Protein AF-A0AAX2M2V4-F1 (afdb_monomer_lite)

Secondary structure (DSSP, 8-state):
-----S-BS--EEEEEEEEEES-EEEEEEEEE-PPTT-TT-EEEEEEEEEEEEES-EEEEEEEEE--SEEEEEEEESSEEES-EEEEEEEEE---STT---EEEEEEEESSEEES-EEEEEEEEE----SSS-EEEES-EES-SSS-EEES-EEEEEEEEEE-TT--EEEEESSEEEEE-SS-EEEEEPP--HHHHTT-EEEESS-EEEEEEES-SEEEE---TT---S-SEEESSS-B----

pLDDT: mean 86.68, std 14.22, range [33.41, 98.88]

Structure (mmCIF, N/CA/C/O backbone):
data_AF-A0AAX2M2V4-F1
#
_entry.id   AF-A0AAX2M2V4-F1
#
loop_
_atom_site.group_PDB
_atom_site.id
_atom_site.type_symbol
_atom_site.label_atom_id
_atom_site.label_alt_id
_atom_site.label_comp_id
_atom_site.label_asym_id
_atom_site.label_entity_id
_atom_site.label_seq_id
_atom_site.pdbx_PDB_ins_code
_atom_site.Cartn_x
_atom_site.Cartn_y
_atom_site.Cartn_z
_atom_site.occupancy
_atom_site.B_iso_or_equiv
_atom_site.auth_seq_id
_atom_site.auth_comp_id
_atom_site.auth_asym_id
_atom_site.auth_atom_id
_atom_site.pdbx_PDB_model_num
ATOM 1 N N . MET A 1 1 ? -13.111 -16.842 14.388 1.00 33.41 1 MET A N 1
ATOM 2 C CA . MET A 1 1 ? -12.359 -17.963 14.991 1.00 33.41 1 MET A CA 1
ATOM 3 C C . MET A 1 1 ? -11.327 -18.381 13.955 1.00 33.41 1 MET A C 1
ATOM 5 O O . MET A 1 1 ? -11.716 -18.929 12.932 1.00 33.41 1 MET A O 1
ATOM 9 N N . ILE A 1 2 ? -10.072 -17.959 14.126 1.00 44.28 2 ILE A N 1
ATOM 10 C CA . ILE A 1 2 ? -8.991 -18.213 13.162 1.00 44.28 2 ILE A CA 1
ATOM 11 C C . ILE A 1 2 ? -8.491 -19.642 13.405 1.00 44.28 2 ILE A C 1
ATOM 13 O O . ILE A 1 2 ? -8.237 -19.999 14.553 1.00 44.28 2 ILE A O 1
ATOM 17 N N . LYS A 1 3 ? -8.455 -20.473 12.357 1.00 45.59 3 LYS A N 1
ATOM 18 C CA . LYS A 1 3 ? -8.007 -21.872 12.429 1.00 45.59 3 LYS A CA 1
ATOM 19 C C . LYS A 1 3 ? -6.476 -21.926 12.416 1.00 45.59 3 LYS A C 1
ATOM 21 O O . LYS A 1 3 ? -5.871 -21.315 11.545 1.00 45.59 3 LYS A O 1
ATOM 26 N N . ASP A 1 4 ? -5.924 -22.643 13.390 1.00 48.56 4 ASP A N 1
ATOM 27 C CA . ASP A 1 4 ? -4.563 -23.179 13.539 1.00 48.56 4 ASP A CA 1
ATOM 28 C C . ASP A 1 4 ? -3.472 -22.589 12.621 1.00 48.56 4 ASP A C 1
ATOM 30 O O . ASP A 1 4 ? -3.324 -22.968 11.458 1.00 48.56 4 ASP A O 1
ATOM 34 N N . PHE A 1 5 ? -2.661 -21.682 13.175 1.00 52.62 5 PHE A N 1
ATOM 35 C CA . PHE A 1 5 ? -1.463 -21.148 12.523 1.00 52.62 5 PHE A CA 1
ATOM 36 C C . PHE A 1 5 ? -0.321 -22.177 12.519 1.00 52.62 5 PHE A C 1
ATOM 38 O O . PHE A 1 5 ? -0.029 -22.796 13.541 1.00 52.62 5 PHE A O 1
ATOM 45 N N . ALA A 1 6 ? 0.354 -22.341 11.376 1.00 53.44 6 ALA A N 1
ATOM 46 C CA . ALA A 1 6 ? 1.387 -23.370 11.178 1.00 53.44 6 ALA A CA 1
ATOM 47 C C . ALA A 1 6 ? 2.835 -22.893 11.438 1.00 53.44 6 ALA A C 1
ATOM 49 O O . ALA A 1 6 ? 3.772 -23.686 11.354 1.00 53.44 6 ALA A O 1
ATOM 50 N N . SER A 1 7 ? 3.053 -21.610 11.740 1.00 49.53 7 SER A N 1
ATOM 51 C CA . SER A 1 7 ? 4.385 -21.037 11.983 1.00 49.53 7 SER A CA 1
ATOM 52 C C . SER A 1 7 ? 4.295 -19.838 12.930 1.00 49.53 7 SER A C 1
ATOM 54 O O . SER A 1 7 ? 3.338 -19.078 12.831 1.00 49.53 7 SER A O 1
ATOM 56 N N . PHE A 1 8 ? 5.288 -19.688 13.819 1.00 55.34 8 PHE A N 1
ATOM 57 C CA . PHE A 1 8 ? 5.374 -18.670 14.883 1.00 55.34 8 PHE A CA 1
ATOM 58 C C . PHE A 1 8 ? 6.674 -17.842 14.808 1.00 55.34 8 PHE A C 1
ATOM 60 O O . PHE 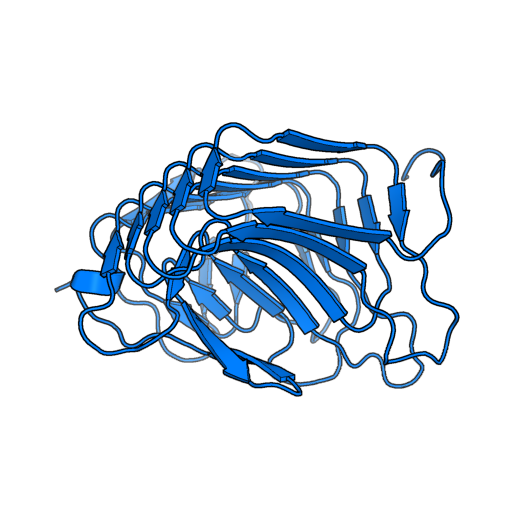A 1 8 ? 7.302 -17.560 15.826 1.00 55.34 8 PHE A O 1
ATOM 67 N N . ARG A 1 9 ? 7.157 -17.509 13.606 1.00 57.50 9 ARG A N 1
ATOM 68 C CA . ARG A 1 9 ? 8.414 -16.755 13.420 1.00 57.50 9 ARG A CA 1
ATOM 69 C C . ARG A 1 9 ? 8.161 -15.446 12.689 1.00 57.50 9 ARG A C 1
ATOM 71 O O . ARG A 1 9 ? 7.266 -15.386 11.854 1.00 57.50 9 ARG A O 1
ATOM 78 N N . ASN A 1 10 ? 9.001 -14.443 12.949 1.00 61.66 10 ASN A N 1
ATOM 79 C CA . ASN A 1 10 ? 9.064 -13.246 12.113 1.00 61.66 10 ASN A CA 1
ATOM 80 C C . ASN A 1 10 ? 9.310 -13.624 10.659 1.00 61.66 10 ASN A C 1
ATOM 82 O O . ASN A 1 10 ? 10.280 -14.326 10.352 1.00 61.66 10 ASN A O 1
ATOM 86 N N . LEU A 1 11 ? 8.419 -13.167 9.787 1.00 71.00 11 LEU A N 1
ATOM 87 C CA . LEU A 1 11 ? 8.472 -13.484 8.375 1.00 71.00 11 LEU A CA 1
ATOM 88 C C . LEU A 1 11 ? 9.160 -12.357 7.610 1.00 71.00 11 LEU A C 1
ATOM 90 O O . LEU A 1 11 ? 8.583 -11.290 7.429 1.00 71.00 11 LEU A O 1
ATOM 94 N N . THR A 1 12 ? 10.373 -12.623 7.130 1.00 76.31 12 THR A N 1
ATOM 95 C CA . THR A 1 12 ? 11.069 -11.743 6.188 1.00 76.31 12 THR A CA 1
ATOM 96 C C . THR A 1 12 ? 11.370 -12.519 4.917 1.00 76.31 12 THR A C 1
ATOM 98 O O . THR A 1 12 ? 12.182 -13.443 4.931 1.00 76.31 12 THR A O 1
ATOM 101 N N . VAL A 1 13 ? 10.735 -12.130 3.815 1.00 81.50 13 VAL A N 1
ATOM 102 C CA . VAL A 1 13 ? 11.108 -12.549 2.463 1.00 81.50 13 VAL A CA 1
ATOM 103 C C . VAL A 1 13 ? 11.504 -11.323 1.672 1.00 81.50 13 VAL A C 1
ATOM 105 O O . VAL A 1 13 ? 10.722 -10.386 1.537 1.00 81.50 13 VAL A O 1
ATOM 108 N N . LEU A 1 14 ? 12.720 -11.362 1.140 1.00 84.31 14 LEU A N 1
ATOM 109 C CA . LEU A 1 14 ? 13.232 -10.389 0.194 1.00 84.31 14 LEU A CA 1
ATOM 110 C C . LEU A 1 14 ? 13.697 -11.148 -1.045 1.00 84.31 14 LEU A C 1
ATOM 112 O O . LEU A 1 14 ? 14.612 -11.967 -0.972 1.00 84.31 14 LEU A O 1
ATOM 116 N N . THR A 1 15 ? 13.053 -10.888 -2.174 1.00 82.31 15 THR A N 1
ATOM 117 C CA . THR A 1 15 ? 13.570 -11.267 -3.489 1.00 82.31 15 THR A CA 1
ATOM 118 C C . THR A 1 15 ? 14.196 -10.033 -4.108 1.00 82.31 15 THR A C 1
ATOM 120 O O . THR A 1 15 ? 13.516 -9.021 -4.230 1.00 82.31 15 THR A O 1
ATOM 123 N N . GLU A 1 16 ? 15.467 -10.114 -4.490 1.00 86.94 16 GLU A N 1
ATOM 124 C CA . GLU A 1 16 ? 16.184 -9.013 -5.129 1.00 86.94 16 GLU A CA 1
ATOM 125 C C . GLU A 1 16 ? 16.770 -9.464 -6.467 1.00 86.94 16 GLU A C 1
ATOM 127 O O . GLU A 1 16 ? 17.419 -10.507 -6.556 1.00 86.94 16 GLU A O 1
ATOM 132 N N . ALA A 1 17 ? 16.511 -8.694 -7.521 1.00 91.94 17 ALA A N 1
ATOM 133 C CA . ALA A 1 17 ? 16.994 -8.976 -8.868 1.00 91.94 17 ALA A CA 1
ATOM 134 C C . ALA A 1 17 ? 17.171 -7.683 -9.672 1.00 91.94 17 ALA A C 1
ATOM 136 O O . ALA A 1 17 ? 16.660 -6.631 -9.300 1.00 91.94 17 ALA A O 1
ATOM 137 N N . LYS A 1 18 ? 17.852 -7.743 -10.823 1.00 94.00 18 LYS A N 1
ATOM 138 C CA . LYS A 1 18 ? 17.855 -6.610 -11.764 1.00 94.00 18 LYS A CA 1
ATOM 139 C C . LYS A 1 18 ? 16.442 -6.337 -12.291 1.00 94.00 18 LYS A C 1
ATOM 141 O O . LYS A 1 18 ? 15.969 -5.207 -12.256 1.00 94.00 18 LYS A O 1
ATOM 146 N N . GLU A 1 19 ? 15.768 -7.396 -12.718 1.00 96.19 19 GLU A N 1
ATOM 147 C CA . GLU A 1 19 ? 14.365 -7.394 -13.115 1.00 96.19 19 GLU A CA 1
ATOM 148 C C . GLU A 1 19 ? 13.650 -8.515 -12.363 1.00 96.19 19 GLU A C 1
ATOM 150 O O . GLU A 1 19 ? 14.173 -9.625 -12.254 1.00 96.19 19 GLU A O 1
ATOM 155 N N . ALA A 1 20 ? 12.454 -8.236 -11.858 1.00 95.50 20 ALA A N 1
ATOM 156 C CA . ALA A 1 20 ? 11.600 -9.218 -11.207 1.00 95.50 20 ALA A CA 1
ATOM 157 C C . ALA A 1 20 ? 10.296 -9.307 -11.995 1.00 95.50 20 ALA A C 1
ATOM 159 O O . ALA A 1 20 ? 9.487 -8.383 -11.955 1.00 95.50 20 ALA A O 1
ATOM 160 N N . SER A 1 21 ? 10.088 -10.396 -12.732 1.00 95.94 21 SER A N 1
ATOM 161 C CA . SER A 1 21 ? 8.850 -10.583 -13.487 1.00 95.94 21 SER A CA 1
ATOM 162 C C . SER A 1 21 ? 8.197 -11.924 -13.209 1.00 95.94 21 SER A C 1
ATOM 164 O O . SER A 1 21 ? 8.891 -12.931 -13.096 1.00 95.94 21 SER A O 1
ATOM 166 N N . TYR A 1 22 ? 6.863 -11.933 -13.136 1.00 96.88 22 TYR A N 1
ATOM 167 C CA . TYR A 1 22 ? 6.051 -13.144 -12.945 1.00 96.88 22 TYR A CA 1
ATOM 168 C C . TYR A 1 22 ? 6.378 -13.946 -11.674 1.00 96.88 22 TYR A C 1
ATOM 170 O O . TYR A 1 22 ? 6.073 -15.137 -11.584 1.00 96.88 22 TYR A O 1
ATOM 178 N N . ASN A 1 23 ? 6.975 -13.311 -10.662 1.00 96.19 23 ASN A N 1
ATOM 179 C CA . ASN A 1 23 ? 7.187 -13.960 -9.373 1.00 96.19 23 ASN A CA 1
ATOM 180 C C . ASN A 1 23 ? 5.857 -14.070 -8.632 1.00 96.19 23 ASN A C 1
ATOM 182 O O . ASN A 1 23 ? 5.026 -13.166 -8.688 1.00 96.19 23 ASN A O 1
ATOM 186 N N . THR A 1 24 ? 5.664 -15.165 -7.903 1.00 96.25 24 THR A N 1
ATOM 187 C CA . THR A 1 24 ? 4.490 -15.351 -7.049 1.00 96.25 24 THR A CA 1
ATOM 188 C C . THR A 1 24 ? 4.933 -15.766 -5.656 1.00 96.25 24 THR A C 1
ATOM 190 O O . THR A 1 24 ? 5.612 -16.778 -5.495 1.00 96.25 24 THR A O 1
ATOM 193 N N . ILE A 1 25 ? 4.517 -15.003 -4.649 1.00 93.62 25 ILE A N 1
ATOM 194 C CA . ILE A 1 25 ? 4.688 -15.334 -3.237 1.00 93.62 25 ILE A CA 1
ATOM 195 C C . ILE A 1 25 ? 3.303 -15.600 -2.654 1.00 93.62 25 ILE A C 1
ATOM 197 O O . ILE A 1 25 ? 2.458 -14.710 -2.640 1.00 93.62 25 ILE A O 1
ATOM 201 N N . ASN A 1 26 ? 3.085 -16.818 -2.159 1.00 92.06 26 ASN A N 1
ATOM 202 C CA . ASN A 1 26 ? 1.823 -17.228 -1.549 1.00 92.06 26 ASN A CA 1
ATOM 203 C C . ASN A 1 26 ? 2.039 -17.559 -0.072 1.00 92.06 26 ASN A C 1
ATOM 205 O O . ASN A 1 26 ? 2.823 -18.451 0.254 1.00 92.06 26 ASN A O 1
ATOM 209 N N . TYR A 1 27 ? 1.287 -16.902 0.805 1.00 87.44 27 TYR A N 1
ATOM 210 C CA . TYR A 1 27 ? 1.211 -17.224 2.224 1.00 87.44 27 TYR A CA 1
ATOM 211 C C . TYR A 1 27 ? -0.216 -17.562 2.617 1.00 87.44 27 TYR A C 1
ATOM 213 O O . TYR A 1 27 ? -1.147 -16.820 2.322 1.00 87.44 27 TYR A O 1
ATOM 221 N N . ASN A 1 28 ? -0.385 -18.691 3.300 1.00 88.00 28 ASN A N 1
ATOM 222 C CA . ASN A 1 28 ? -1.677 -19.148 3.788 1.00 88.00 28 ASN A CA 1
ATOM 223 C C . ASN A 1 28 ? -1.520 -19.737 5.193 1.00 88.00 28 ASN A C 1
ATOM 225 O O . ASN A 1 28 ? -0.642 -20.575 5.395 1.00 88.00 28 ASN A O 1
ATOM 229 N N . ASN A 1 29 ? -2.375 -19.325 6.133 1.00 84.88 29 ASN A N 1
ATOM 230 C CA . ASN A 1 29 ? -2.395 -19.798 7.526 1.00 84.88 29 ASN A CA 1
ATOM 231 C C . ASN A 1 29 ? -1.068 -19.549 8.268 1.00 84.88 29 ASN A C 1
ATOM 233 O O . ASN A 1 29 ? -0.494 -20.453 8.885 1.00 84.88 29 ASN A O 1
ATOM 237 N N . VAL A 1 30 ? -0.567 -18.313 8.200 1.00 79.94 30 VAL A N 1
ATOM 238 C CA . VAL A 1 30 ? 0.708 -17.917 8.819 1.00 79.94 30 VAL A CA 1
ATOM 239 C C . VAL A 1 30 ? 0.495 -16.855 9.887 1.00 79.94 30 VAL A C 1
ATOM 241 O O . VAL A 1 30 ? -0.268 -15.910 9.703 1.00 79.94 30 VAL A O 1
ATOM 244 N N . GLN A 1 31 ? 1.208 -17.006 11.001 1.00 76.94 31 GLN A N 1
ATOM 245 C CA . GLN A 1 31 ? 1.301 -15.997 12.041 1.00 76.94 31 GLN A CA 1
ATOM 246 C C . GLN A 1 31 ? 2.753 -15.534 12.174 1.00 76.94 31 GLN A C 1
ATOM 248 O O . GLN A 1 31 ? 3.648 -16.308 12.505 1.00 76.94 31 GLN A O 1
ATOM 253 N N . SER A 1 32 ? 2.997 -14.255 11.917 1.00 72.62 32 SER A N 1
ATOM 254 C CA . SER A 1 32 ? 4.285 -13.624 12.175 1.00 72.62 32 SER A CA 1
ATOM 255 C C . SER A 1 32 ? 4.283 -13.040 13.582 1.00 72.62 32 SER A C 1
ATOM 257 O O . SER A 1 32 ? 3.554 -12.089 13.863 1.00 72.62 32 SER A O 1
ATOM 259 N N . ILE A 1 33 ? 5.088 -13.633 14.466 1.00 67.50 33 ILE A N 1
ATOM 260 C CA . ILE A 1 33 ? 5.220 -13.201 15.860 1.00 67.50 33 ILE A CA 1
ATOM 261 C C . ILE A 1 33 ? 6.581 -12.556 16.092 1.00 67.50 33 ILE A C 1
ATOM 263 O O . ILE A 1 33 ? 7.608 -13.222 15.935 1.00 67.50 33 ILE A O 1
ATOM 267 N N . THR A 1 34 ? 6.579 -11.310 16.567 1.00 61.69 34 THR A N 1
ATOM 268 C CA . THR A 1 34 ? 7.725 -10.728 17.277 1.00 61.69 34 THR A CA 1
ATOM 269 C C . THR A 1 34 ? 7.596 -10.995 18.770 1.00 61.69 34 THR A C 1
ATOM 271 O O . THR A 1 34 ? 6.520 -10.790 19.337 1.00 61.69 34 THR A O 1
ATOM 274 N N . ASP A 1 35 ? 8.690 -11.392 19.427 1.00 55.66 35 ASP A N 1
ATOM 275 C CA . ASP A 1 35 ? 8.754 -11.379 20.890 1.00 55.66 35 ASP A CA 1
ATOM 276 C C . ASP A 1 35 ? 8.396 -9.977 21.400 1.00 55.66 35 ASP A C 1
ATOM 278 O O . ASP A 1 35 ? 8.875 -8.970 20.859 1.00 55.66 35 ASP A O 1
ATOM 282 N N . ALA A 1 36 ? 7.556 -9.914 22.438 1.00 50.28 36 ALA A N 1
ATOM 283 C CA . ALA A 1 36 ? 7.204 -8.656 23.078 1.00 50.28 36 ALA A CA 1
ATOM 284 C C . ALA A 1 36 ? 8.484 -7.887 23.429 1.00 50.28 36 ALA A C 1
ATOM 286 O O . ALA A 1 36 ? 9.402 -8.490 23.980 1.00 50.28 36 ALA A O 1
ATOM 287 N N . SER A 1 37 ? 8.529 -6.586 23.113 1.00 43.81 37 SER A N 1
ATOM 288 C CA . SER A 1 37 ? 9.640 -5.628 23.326 1.00 43.81 37 SER A CA 1
ATOM 289 C C . SER A 1 37 ? 10.702 -5.466 22.227 1.00 43.81 37 SER A C 1
ATOM 291 O O . SER A 1 37 ? 11.562 -4.599 22.376 1.00 43.81 37 SER A O 1
ATOM 293 N N . ASN A 1 38 ? 10.638 -6.185 21.100 1.00 49.34 38 ASN A N 1
ATOM 294 C CA . ASN A 1 38 ? 11.619 -6.000 20.020 1.00 49.34 38 ASN A CA 1
ATOM 295 C C . ASN A 1 38 ? 11.066 -5.163 18.850 1.00 49.34 38 ASN A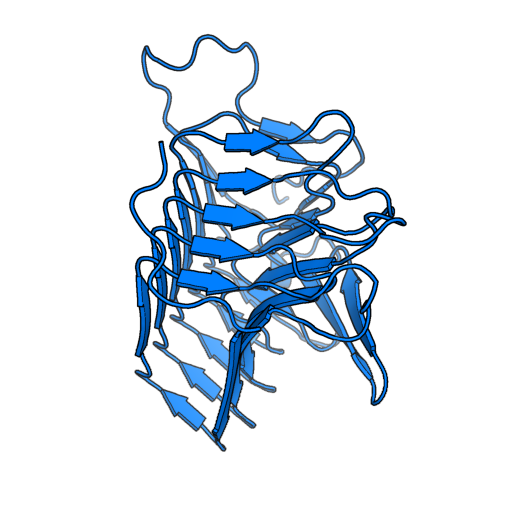 C 1
ATOM 297 O O . ASN A 1 38 ? 10.516 -5.706 17.893 1.00 49.34 38 ASN A O 1
ATOM 301 N N . ILE A 1 39 ? 11.213 -3.836 18.949 1.00 49.22 39 ILE A N 1
ATOM 302 C CA . ILE A 1 39 ? 10.773 -2.860 17.932 1.00 49.22 39 ILE A CA 1
ATOM 303 C C . ILE A 1 39 ? 11.532 -2.971 16.599 1.00 49.22 39 ILE A C 1
ATOM 305 O O . ILE A 1 39 ? 11.026 -2.513 15.585 1.00 49.22 39 ILE A O 1
ATOM 309 N N . ASP A 1 40 ? 12.698 -3.624 16.579 1.00 49.22 40 ASP A N 1
ATOM 310 C CA . ASP A 1 40 ? 13.566 -3.687 15.394 1.00 49.22 40 ASP A CA 1
ATOM 311 C C . ASP A 1 40 ? 13.204 -4.836 14.436 1.00 49.22 40 ASP A C 1
ATOM 313 O O . ASP A 1 40 ? 13.763 -4.960 13.342 1.00 49.22 40 ASP A O 1
ATOM 317 N N . LYS A 1 41 ? 12.292 -5.732 14.841 1.00 58.59 41 LYS A N 1
ATOM 318 C CA . LYS A 1 41 ? 11.897 -6.887 14.029 1.00 58.59 41 LYS A CA 1
ATOM 319 C C . LYS A 1 41 ? 10.607 -6.585 13.273 1.00 58.59 41 LYS A C 1
ATOM 321 O O . LYS A 1 41 ? 9.549 -6.392 13.865 1.00 58.59 41 LYS A O 1
ATOM 326 N N . GLY A 1 42 ? 10.712 -6.587 11.947 1.00 68.81 42 GLY A N 1
ATOM 327 C CA . GLY A 1 42 ? 9.580 -6.403 11.050 1.00 68.81 42 GLY A CA 1
ATOM 328 C C . GLY A 1 42 ? 9.092 -7.700 10.406 1.00 68.81 42 GLY A C 1
ATOM 329 O O . GLY A 1 42 ? 9.855 -8.650 10.237 1.00 68.81 42 GLY A O 1
ATOM 330 N N . SER A 1 43 ? 7.825 -7.708 10.005 1.00 81.94 43 SER A N 1
ATOM 331 C CA . SER A 1 43 ? 7.224 -8.708 9.127 1.00 81.94 43 SER A CA 1
ATOM 332 C C . SER A 1 43 ? 7.173 -8.142 7.712 1.00 81.94 43 SER A C 1
ATOM 334 O O . SER A 1 43 ? 6.363 -7.258 7.418 1.00 81.94 43 SER A O 1
ATOM 336 N N . LYS A 1 44 ? 8.056 -8.617 6.836 1.00 86.81 44 LYS A N 1
ATOM 337 C CA . LYS A 1 44 ? 8.282 -8.020 5.519 1.00 86.81 44 LYS A CA 1
ATOM 338 C C . LYS A 1 44 ? 8.188 -9.066 4.411 1.00 86.81 44 LYS A C 1
ATOM 340 O O . LYS A 1 44 ? 8.886 -10.074 4.447 1.00 86.81 44 LYS A O 1
ATOM 345 N N . ILE A 1 45 ? 7.368 -8.815 3.396 1.00 90.56 45 ILE A N 1
ATOM 346 C CA . ILE A 1 45 ? 7.363 -9.584 2.146 1.00 90.56 45 ILE A CA 1
ATOM 347 C C . ILE A 1 45 ? 7.592 -8.593 1.016 1.00 90.56 45 ILE A C 1
ATOM 349 O O . ILE A 1 45 ? 6.735 -7.758 0.723 1.00 90.56 45 ILE A O 1
ATOM 353 N N . ILE A 1 46 ? 8.777 -8.677 0.420 1.00 91.94 46 ILE A N 1
ATOM 354 C CA . ILE A 1 46 ? 9.283 -7.697 -0.529 1.00 91.94 46 ILE A CA 1
ATOM 355 C C . ILE A 1 46 ? 9.767 -8.403 -1.792 1.00 91.94 46 ILE A C 1
ATOM 357 O O . ILE A 1 46 ? 10.629 -9.282 -1.737 1.00 91.94 46 ILE A O 1
ATOM 361 N N . ILE A 1 47 ? 9.259 -7.958 -2.937 1.00 94.69 47 ILE A N 1
ATOM 362 C CA . ILE A 1 47 ? 9.872 -8.213 -4.243 1.00 94.69 47 ILE A CA 1
ATOM 363 C C . ILE A 1 47 ? 10.520 -6.903 -4.677 1.00 94.69 47 ILE A C 1
ATOM 365 O O . ILE A 1 47 ? 9.821 -5.916 -4.886 1.00 94.69 47 ILE A O 1
ATOM 369 N N . ARG A 1 48 ? 11.847 -6.881 -4.778 1.00 92.94 48 ARG A N 1
ATOM 370 C CA . ARG A 1 48 ? 12.654 -5.709 -5.120 1.00 92.94 48 ARG A CA 1
ATOM 371 C C . ARG A 1 48 ? 13.383 -5.950 -6.438 1.00 92.94 48 ARG A C 1
ATOM 373 O O . ARG A 1 48 ? 14.093 -6.939 -6.598 1.00 92.94 48 ARG A O 1
ATOM 380 N N . ALA A 1 49 ? 13.228 -5.026 -7.373 1.00 94.06 49 ALA A N 1
ATOM 381 C CA . ALA A 1 49 ? 13.968 -5.005 -8.622 1.00 94.06 49 ALA A CA 1
ATOM 382 C C . ALA A 1 49 ? 14.839 -3.749 -8.731 1.00 94.06 49 ALA A C 1
ATOM 384 O O . ALA A 1 49 ? 14.448 -2.673 -8.286 1.00 94.06 49 ALA A O 1
ATOM 385 N N . LEU A 1 50 ? 16.008 -3.859 -9.358 1.00 91.88 50 LEU A N 1
ATOM 386 C CA . LEU A 1 50 ? 16.860 -2.693 -9.609 1.00 91.88 50 LEU A CA 1
ATOM 387 C C . LEU A 1 50 ? 16.375 -1.844 -10.798 1.00 91.88 50 LEU A C 1
ATOM 389 O O . LEU A 1 50 ? 16.749 -0.684 -10.916 1.00 91.88 50 LEU A O 1
ATOM 393 N N . ASP A 1 51 ? 15.563 -2.409 -11.687 1.00 94.75 51 ASP A N 1
ATOM 394 C CA . ASP A 1 51 ? 15.061 -1.721 -12.878 1.00 94.75 51 ASP A CA 1
ATOM 395 C C . ASP A 1 51 ? 13.539 -1.856 -12.987 1.00 94.75 51 ASP A C 1
ATOM 397 O O . ASP A 1 51 ? 12.815 -0.870 -12.824 1.00 94.75 51 ASP A O 1
ATOM 401 N N . LYS A 1 52 ? 13.047 -3.091 -13.174 1.00 96.94 52 LYS A N 1
ATOM 402 C CA . LYS A 1 52 ? 11.626 -3.367 -13.429 1.00 96.94 52 LYS A CA 1
ATOM 403 C C . LYS A 1 52 ? 11.054 -4.476 -12.562 1.00 96.94 52 LYS A C 1
ATOM 405 O O . LYS A 1 52 ? 11.636 -5.559 -12.480 1.00 96.94 52 LYS A O 1
ATOM 410 N N . ALA A 1 53 ? 9.877 -4.239 -11.994 1.00 97.69 53 ALA A N 1
ATOM 411 C CA . ALA A 1 53 ? 9.080 -5.242 -11.301 1.00 97.69 53 ALA A CA 1
ATOM 412 C C . ALA A 1 53 ? 7.718 -5.377 -11.989 1.00 97.69 53 ALA A C 1
ATOM 414 O O . ALA A 1 53 ? 6.848 -4.544 -11.763 1.00 97.69 53 ALA A O 1
ATOM 415 N N . ASN A 1 54 ? 7.523 -6.413 -12.814 1.00 97.44 54 ASN A N 1
ATOM 416 C CA . ASN A 1 54 ? 6.326 -6.539 -13.649 1.00 97.44 54 ASN A CA 1
ATOM 417 C C . ASN A 1 54 ? 5.568 -7.863 -13.451 1.00 97.44 54 ASN A C 1
ATOM 419 O O . ASN A 1 54 ? 6.163 -8.935 -13.421 1.00 97.44 54 ASN A O 1
ATOM 423 N N . HIS A 1 55 ? 4.235 -7.820 -13.391 1.00 98.50 55 HIS A N 1
ATOM 424 C CA . HIS A 1 55 ? 3.385 -9.022 -13.267 1.00 98.50 55 HIS A CA 1
ATOM 425 C C . HIS A 1 55 ? 3.679 -9.897 -12.033 1.00 98.50 55 HIS A C 1
ATOM 427 O O . HIS A 1 55 ? 3.419 -11.102 -12.041 1.00 98.50 55 HIS A O 1
ATOM 433 N N . ASN A 1 56 ? 4.240 -9.331 -10.965 1.00 98.56 56 ASN A N 1
ATOM 434 C CA . ASN A 1 56 ? 4.486 -10.088 -9.742 1.00 98.56 56 ASN A CA 1
ATOM 435 C C . ASN A 1 56 ? 3.217 -10.161 -8.893 1.00 98.56 56 ASN A C 1
ATOM 437 O O . ASN A 1 56 ? 2.395 -9.245 -8.904 1.00 98.56 56 ASN A O 1
ATOM 441 N N . THR A 1 57 ? 3.064 -11.238 -8.129 1.00 98.62 57 THR A N 1
ATOM 442 C CA . THR A 1 57 ? 1.934 -11.427 -7.218 1.00 98.62 57 THR A CA 1
ATOM 443 C C . THR A 1 57 ? 2.411 -11.737 -5.803 1.00 98.62 57 THR A C 1
ATOM 445 O O . THR A 1 57 ? 3.214 -12.645 -5.599 1.00 98.62 57 THR A O 1
ATOM 448 N N . ILE A 1 58 ? 1.873 -11.024 -4.815 1.00 97.88 58 ILE A N 1
ATOM 449 C CA . ILE A 1 58 ? 1.930 -11.402 -3.398 1.00 97.88 58 ILE A CA 1
ATOM 450 C C . ILE A 1 58 ? 0.497 -11.713 -2.956 1.00 97.88 58 ILE A C 1
ATOM 452 O O . ILE A 1 58 ? -0.363 -10.837 -2.995 1.00 97.88 58 ILE A O 1
ATOM 456 N N . ASP A 1 59 ? 0.223 -12.947 -2.546 1.00 97.06 59 ASP A N 1
ATOM 457 C CA . ASP A 1 59 ? -1.092 -13.393 -2.070 1.00 97.06 59 ASP A CA 1
ATOM 458 C C . ASP A 1 59 ? -0.980 -13.883 -0.622 1.00 97.06 59 ASP A C 1
ATOM 460 O O . ASP A 1 59 ? -0.318 -14.882 -0.334 1.00 97.06 59 ASP A O 1
ATOM 464 N N . ILE A 1 60 ? -1.599 -13.149 0.300 1.00 93.38 60 ILE A N 1
ATOM 465 C CA . ILE A 1 60 ? -1.544 -13.377 1.744 1.00 93.38 60 ILE A CA 1
ATOM 466 C C . ILE A 1 60 ? -2.954 -13.696 2.234 1.00 93.38 60 ILE A C 1
ATOM 468 O O . ILE A 1 60 ? -3.855 -12.859 2.161 1.00 93.38 60 ILE A O 1
ATOM 472 N N . LYS A 1 61 ? -3.133 -14.906 2.767 1.00 92.44 61 LYS A N 1
ATOM 473 C CA . LYS A 1 61 ? -4.412 -15.441 3.242 1.00 92.44 61 LYS A CA 1
ATOM 474 C C . LYS A 1 61 ? -4.316 -15.953 4.670 1.00 92.44 61 LYS A C 1
ATOM 476 O O . LYS A 1 61 ? -3.329 -16.601 5.016 1.00 92.44 61 LYS A O 1
ATOM 481 N N . ASN A 1 62 ? -5.361 -15.735 5.471 1.00 89.56 62 ASN A N 1
ATOM 482 C CA . ASN A 1 62 ? -5.438 -16.229 6.854 1.00 89.56 62 ASN A CA 1
ATOM 483 C C . ASN A 1 62 ? -4.155 -15.898 7.625 1.00 89.56 62 ASN A C 1
ATOM 485 O O . ASN A 1 62 ? -3.442 -16.779 8.113 1.00 89.56 62 ASN A O 1
ATOM 489 N N . TYR A 1 63 ? -3.813 -14.616 7.623 1.00 88.38 63 TYR A N 1
ATOM 490 C CA . TYR A 1 63 ? -2.521 -14.137 8.085 1.00 88.38 63 TYR A CA 1
ATOM 491 C C . TYR A 1 63 ? -2.677 -13.288 9.333 1.00 88.38 63 TYR A C 1
ATOM 493 O O . TYR A 1 63 ? -3.599 -12.483 9.428 1.00 88.38 63 TYR A O 1
ATOM 501 N N . SER A 1 64 ? -1.755 -13.404 10.277 1.00 88.25 64 SER A N 1
ATOM 502 C CA . SER A 1 64 ? -1.655 -12.410 11.340 1.00 88.25 64 SER A CA 1
ATOM 503 C C . SER A 1 64 ? -0.221 -11.974 11.550 1.00 88.25 64 SER A C 1
ATOM 505 O O . SER A 1 64 ? 0.696 -12.783 11.455 1.00 88.25 64 SER A O 1
ATOM 507 N N . SER A 1 65 ? -0.017 -10.695 11.836 1.00 87.31 65 SER A N 1
ATOM 508 C CA . SER A 1 65 ? 1.273 -10.190 12.285 1.00 87.31 65 SER A CA 1
ATOM 509 C C . SER A 1 65 ? 1.087 -9.213 13.422 1.00 87.31 65 SER A C 1
ATOM 511 O O . SER A 1 65 ? 0.198 -8.363 13.388 1.00 87.31 65 SER A O 1
ATOM 513 N N . ASN A 1 66 ? 1.953 -9.346 14.419 1.00 83.69 66 ASN A N 1
ATOM 514 C CA . ASN A 1 66 ? 2.072 -8.414 15.528 1.00 83.69 66 ASN A CA 1
ATOM 515 C C . ASN A 1 66 ? 3.444 -7.711 15.548 1.00 83.69 66 ASN A C 1
ATOM 517 O O . ASN A 1 66 ? 3.848 -7.188 16.584 1.00 83.69 66 ASN A O 1
ATOM 521 N N . ALA A 1 67 ? 4.175 -7.724 14.431 1.00 82.94 67 ALA A N 1
ATOM 522 C CA . ALA A 1 67 ? 5.454 -7.033 14.321 1.00 82.94 67 ALA A CA 1
ATOM 523 C C . ALA A 1 67 ? 5.284 -5.512 14.429 1.00 82.94 67 ALA A C 1
ATOM 525 O O . ALA A 1 67 ? 4.251 -4.986 14.021 1.00 82.94 67 ALA A O 1
ATOM 526 N N . ALA A 1 68 ? 6.304 -4.803 14.924 1.00 82.25 68 ALA A N 1
ATOM 527 C CA . ALA A 1 68 ? 6.292 -3.339 14.936 1.00 82.25 68 ALA A CA 1
ATOM 528 C C . ALA A 1 68 ? 6.215 -2.790 13.503 1.00 82.25 68 ALA A C 1
ATOM 530 O O . ALA A 1 68 ? 5.289 -2.056 13.172 1.00 82.25 68 ALA A O 1
ATOM 531 N N . ASP A 1 69 ? 7.099 -3.256 12.618 1.00 84.12 69 ASP A N 1
ATOM 532 C CA . ASP A 1 69 ? 7.116 -2.827 11.220 1.00 84.12 69 ASP A CA 1
ATOM 533 C C . ASP A 1 69 ? 6.616 -3.920 10.280 1.00 84.12 69 ASP A C 1
ATOM 535 O O . ASP A 1 69 ? 7.195 -4.997 10.159 1.00 84.12 69 ASP A O 1
ATOM 539 N N . ASN A 1 70 ? 5.549 -3.632 9.553 1.00 88.69 70 ASN A N 1
ATOM 540 C CA . ASN A 1 70 ? 4.926 -4.516 8.586 1.00 88.69 70 ASN A CA 1
ATOM 541 C C . ASN A 1 70 ? 5.039 -3.900 7.194 1.00 88.69 70 ASN A C 1
ATOM 543 O O . ASN A 1 70 ? 4.583 -2.779 6.971 1.00 88.69 70 ASN A O 1
ATOM 547 N N . ALA A 1 71 ? 5.624 -4.629 6.247 1.00 90.94 71 ALA A N 1
ATOM 548 C CA . ALA A 1 71 ? 5.860 -4.118 4.901 1.00 90.94 71 ALA A CA 1
ATOM 549 C C . ALA A 1 71 ? 5.568 -5.188 3.843 1.00 90.94 71 ALA A C 1
ATOM 551 O O . ALA A 1 71 ? 6.250 -6.208 3.773 1.00 90.94 71 ALA A O 1
ATOM 552 N N . TYR A 1 72 ? 4.566 -4.946 3.004 1.00 94.69 72 TYR A N 1
ATOM 553 C CA . TYR A 1 72 ? 4.157 -5.845 1.925 1.00 94.69 72 TYR A CA 1
ATOM 554 C C . TYR A 1 72 ? 4.194 -5.063 0.626 1.00 94.69 72 TYR A C 1
ATOM 556 O O . TYR A 1 72 ? 3.303 -4.251 0.361 1.00 94.69 72 TYR A O 1
ATOM 564 N N . LEU A 1 73 ? 5.271 -5.240 -0.134 1.00 95.00 73 LEU A N 1
ATOM 565 C CA . LEU A 1 73 ? 5.565 -4.343 -1.239 1.00 95.00 73 LEU A CA 1
ATOM 566 C C . LEU A 1 73 ? 6.276 -5.003 -2.411 1.00 95.00 73 LEU A C 1
ATOM 568 O O . LEU A 1 73 ? 7.103 -5.901 -2.261 1.00 95.00 73 LEU A O 1
ATOM 572 N N . ILE A 1 74 ? 5.927 -4.528 -3.599 1.00 97.56 74 ILE A N 1
ATOM 573 C CA . ILE A 1 74 ? 6.594 -4.868 -4.850 1.00 97.56 74 ILE A CA 1
ATOM 574 C C . ILE A 1 74 ? 7.188 -3.567 -5.372 1.00 97.56 74 ILE A C 1
ATOM 576 O O . ILE A 1 74 ? 6.458 -2.606 -5.612 1.00 97.56 74 ILE A O 1
ATOM 580 N N . MET A 1 75 ? 8.511 -3.515 -5.488 1.00 95.12 75 MET A N 1
ATOM 581 C CA . MET A 1 75 ? 9.240 -2.291 -5.790 1.00 95.12 75 MET A CA 1
ATOM 582 C C . MET A 1 75 ? 10.255 -2.465 -6.909 1.00 95.12 75 MET A C 1
ATOM 584 O O . MET A 1 75 ? 10.887 -3.514 -7.037 1.00 95.12 75 MET A O 1
ATOM 588 N N . ALA A 1 76 ? 10.451 -1.397 -7.669 1.00 94.81 76 ALA A N 1
ATOM 589 C CA . ALA A 1 76 ? 11.542 -1.231 -8.609 1.00 94.81 76 ALA A CA 1
ATOM 590 C C . ALA A 1 76 ? 11.967 0.236 -8.666 1.00 94.81 76 ALA A C 1
ATOM 592 O O . ALA A 1 76 ? 11.162 1.109 -8.366 1.00 94.81 76 ALA A O 1
ATOM 593 N N . TYR A 1 77 ? 13.191 0.544 -9.093 1.00 91.12 77 TYR A N 1
ATOM 594 C CA . TYR A 1 77 ? 13.573 1.954 -9.245 1.00 91.12 77 TYR A CA 1
ATOM 595 C C . TYR A 1 77 ? 12.816 2.638 -10.393 1.00 91.12 77 TYR A C 1
ATOM 597 O O . TYR A 1 77 ? 12.258 3.720 -10.200 1.00 91.12 77 TYR A O 1
ATOM 605 N N . ASN A 1 78 ? 12.752 2.013 -11.575 1.00 94.19 78 ASN A N 1
ATOM 606 C CA . ASN A 1 78 ? 12.207 2.669 -12.765 1.00 94.19 78 ASN A CA 1
ATOM 607 C C . ASN A 1 78 ? 10.723 2.373 -12.975 1.00 94.19 78 ASN A C 1
ATOM 609 O O . ASN A 1 78 ? 9.937 3.309 -13.097 1.00 94.19 78 ASN A O 1
ATOM 613 N N . GLU A 1 79 ? 10.330 1.099 -13.020 1.00 96.94 79 GLU A N 1
ATOM 614 C CA . GLU A 1 79 ? 8.962 0.708 -13.381 1.00 96.94 79 GLU A CA 1
ATOM 615 C C . GLU A 1 79 ? 8.449 -0.447 -12.523 1.00 96.94 79 GLU A C 1
ATOM 617 O O . GLU A 1 79 ? 9.058 -1.516 -12.458 1.00 96.94 79 GLU A O 1
ATOM 622 N N . ALA A 1 80 ? 7.290 -0.244 -11.906 1.00 97.94 80 ALA A N 1
ATOM 623 C CA . ALA A 1 80 ? 6.525 -1.293 -11.254 1.00 97.94 80 ALA A CA 1
ATOM 624 C C . ALA A 1 80 ? 5.136 -1.347 -11.890 1.00 97.94 80 ALA A C 1
ATOM 626 O O . ALA A 1 80 ? 4.309 -0.465 -11.634 1.00 97.94 80 ALA A O 1
ATOM 627 N N . ALA A 1 81 ? 4.881 -2.362 -12.720 1.00 98.50 81 ALA A N 1
ATOM 628 C CA . ALA A 1 81 ? 3.636 -2.451 -13.471 1.00 98.50 81 ALA A CA 1
ATOM 629 C C . ALA A 1 81 ? 2.949 -3.816 -13.421 1.00 98.50 81 ALA A C 1
ATOM 631 O O . ALA A 1 81 ? 3.583 -4.868 -13.333 1.00 98.50 81 ALA A O 1
ATOM 632 N N . TYR A 1 82 ? 1.618 -3.809 -13.527 1.00 98.75 82 TYR A N 1
ATOM 633 C CA . TYR A 1 82 ? 0.792 -5.028 -13.559 1.00 98.75 82 TYR A CA 1
ATOM 634 C C . TYR A 1 82 ? 0.987 -5.949 -12.348 1.00 98.75 82 TYR A C 1
ATOM 636 O O . TYR A 1 82 ? 0.676 -7.141 -12.400 1.00 98.75 82 TYR A O 1
ATOM 644 N N . ASN A 1 83 ? 1.532 -5.423 -11.252 1.00 98.88 83 ASN A N 1
ATOM 645 C CA . ASN A 1 83 ? 1.738 -6.197 -10.044 1.00 98.88 83 ASN A CA 1
ATOM 646 C C . ASN A 1 83 ? 0.438 -6.308 -9.262 1.00 98.88 83 ASN A C 1
ATOM 648 O O . ASN A 1 83 ? -0.457 -5.461 -9.351 1.00 98.88 83 ASN A O 1
ATOM 652 N N . LYS A 1 84 ? 0.346 -7.359 -8.456 1.00 98.81 84 LYS A N 1
ATOM 653 C CA . LYS A 1 84 ? -0.840 -7.648 -7.672 1.00 98.81 84 LYS A CA 1
ATOM 654 C C . LYS A 1 84 ? -0.479 -7.997 -6.241 1.00 98.81 84 LYS A C 1
ATOM 656 O O . LYS A 1 84 ? 0.286 -8.923 -5.999 1.00 98.81 84 LYS A O 1
ATOM 661 N N . ILE A 1 85 ? -1.094 -7.312 -5.285 1.00 98.75 85 ILE A N 1
ATOM 662 C CA . ILE A 1 85 ? -1.095 -7.747 -3.888 1.00 98.75 85 ILE A CA 1
ATOM 663 C C . ILE A 1 85 ? -2.525 -8.104 -3.493 1.00 98.75 85 ILE A C 1
ATOM 665 O O . ILE A 1 85 ? -3.460 -7.341 -3.739 1.00 98.75 85 ILE A O 1
ATOM 669 N N . ILE A 1 86 ? -2.700 -9.281 -2.899 1.00 98.62 86 ILE A N 1
ATOM 670 C CA . ILE A 1 86 ? -3.967 -9.771 -2.363 1.00 98.62 86 ILE A CA 1
ATOM 671 C C . ILE A 1 86 ? -3.778 -10.001 -0.869 1.00 98.62 86 ILE A C 1
ATOM 673 O O . ILE A 1 86 ? -2.924 -10.777 -0.455 1.00 98.62 86 ILE A O 1
ATOM 677 N N . ILE A 1 87 ? -4.594 -9.328 -0.071 1.00 97.44 87 ILE A N 1
ATOM 678 C CA . ILE A 1 87 ? -4.667 -9.460 1.378 1.00 97.44 87 ILE A CA 1
ATOM 679 C C . ILE A 1 87 ? -6.060 -9.989 1.693 1.00 97.44 87 ILE A C 1
ATOM 681 O O . ILE A 1 87 ? -7.051 -9.305 1.431 1.00 97.44 87 ILE A O 1
ATOM 685 N N . ASN A 1 88 ? -6.154 -11.205 2.220 1.00 96.56 88 ASN A N 1
ATOM 686 C CA . ASN A 1 88 ? -7.430 -11.813 2.567 1.00 96.56 88 ASN A CA 1
ATOM 687 C C . ASN A 1 88 ? -7.415 -12.438 3.964 1.00 96.56 88 ASN A C 1
ATOM 689 O O . ASN A 1 88 ? -6.534 -13.233 4.281 1.00 96.56 88 ASN A O 1
ATOM 693 N N . ASP A 1 89 ? -8.428 -12.129 4.769 1.00 95.69 89 ASP A N 1
ATOM 694 C CA . ASP A 1 89 ? -8.587 -12.670 6.124 1.00 95.69 89 ASP A CA 1
ATOM 695 C C . ASP A 1 89 ? -7.333 -12.421 6.978 1.00 95.69 89 ASP A C 1
ATOM 697 O O . ASP A 1 89 ? -6.675 -13.354 7.449 1.00 95.69 89 ASP A O 1
ATOM 701 N N . THR A 1 90 ? -6.962 -11.147 7.135 1.00 93.50 90 THR A N 1
ATOM 702 C CA . THR A 1 90 ? -5.719 -10.762 7.814 1.00 93.50 90 THR A CA 1
ATOM 703 C C . THR A 1 90 ? -5.937 -9.948 9.084 1.00 93.50 90 THR A C 1
ATOM 705 O O . THR A 1 90 ? -6.955 -9.272 9.256 1.00 93.50 90 THR A O 1
ATOM 708 N N . LEU A 1 91 ? -4.971 -10.031 9.999 1.00 93.19 91 LEU A N 1
ATOM 709 C CA . LEU A 1 91 ? -4.873 -9.200 11.196 1.00 93.19 91 LEU A CA 1
ATOM 710 C C . LEU A 1 91 ? -3.476 -8.580 11.284 1.00 93.19 91 LEU A C 1
ATOM 712 O O . LEU A 1 91 ? -2.483 -9.304 11.302 1.00 93.19 91 LEU A O 1
ATOM 716 N N . PHE A 1 92 ? -3.397 -7.258 11.378 1.00 92.50 92 PHE A N 1
ATOM 717 C CA . PHE A 1 92 ? -2.150 -6.546 11.656 1.00 92.50 92 PHE A CA 1
ATOM 718 C C . PHE A 1 92 ? -2.260 -5.793 12.975 1.00 92.50 92 PHE A C 1
ATOM 720 O O . PHE A 1 92 ? -3.270 -5.145 13.233 1.00 92.50 92 PHE A O 1
ATOM 727 N N . GLY A 1 93 ? -1.223 -5.878 13.795 1.00 88.38 93 GLY A N 1
ATOM 728 C CA . GLY A 1 93 ? -1.101 -5.170 15.062 1.00 88.38 93 GLY A CA 1
ATOM 729 C C . GLY A 1 93 ? 0.357 -5.039 15.472 1.00 88.38 93 GLY A C 1
ATOM 730 O O . GLY A 1 93 ? 1.257 -5.403 14.715 1.00 88.38 93 GLY A O 1
ATOM 731 N N . VAL A 1 94 ? 0.584 -4.575 16.700 1.00 82.50 94 VAL A N 1
ATOM 732 C CA . VAL A 1 94 ? 1.924 -4.453 17.283 1.00 82.50 94 VAL A CA 1
ATOM 733 C C . VAL A 1 94 ? 1.956 -5.097 18.668 1.00 82.50 94 VAL A C 1
ATOM 735 O O . VAL A 1 94 ? 1.254 -4.678 19.582 1.00 82.50 94 VAL A O 1
ATOM 738 N N . ALA A 1 95 ? 2.819 -6.087 18.876 1.00 76.12 95 ALA A N 1
ATOM 739 C CA . ALA A 1 95 ? 3.073 -6.713 20.169 1.00 76.12 95 ALA A CA 1
ATOM 740 C C . ALA A 1 95 ? 4.249 -6.033 20.888 1.00 76.12 95 ALA A C 1
ATOM 742 O O . ALA A 1 95 ? 5.252 -6.659 21.210 1.00 76.12 95 ALA A O 1
ATOM 743 N N . SER A 1 96 ? 4.139 -4.734 21.165 1.00 73.56 96 SER A N 1
ATOM 744 C CA . SER A 1 96 ? 5.109 -3.987 21.985 1.00 73.56 96 SER A CA 1
ATOM 745 C C . SER A 1 96 ? 4.392 -3.161 23.048 1.00 73.56 96 SER A C 1
ATOM 747 O O . SER A 1 96 ? 3.269 -2.730 22.812 1.00 73.56 96 SER A O 1
ATOM 749 N N . ASP A 1 97 ? 4.991 -2.915 24.214 1.00 73.81 97 ASP A N 1
ATOM 750 C CA . ASP A 1 97 ? 4.326 -2.141 25.282 1.00 73.81 97 ASP A CA 1
ATOM 751 C C . ASP A 1 97 ? 3.933 -0.728 24.826 1.00 73.81 97 ASP A C 1
ATOM 753 O O . ASP A 1 97 ? 2.895 -0.191 25.221 1.00 73.81 97 ASP A O 1
ATOM 757 N N . LYS A 1 98 ? 4.738 -0.155 23.923 1.00 81.88 98 LYS A N 1
ATOM 758 C CA . LYS A 1 98 ? 4.455 1.129 23.277 1.00 81.88 98 LYS A CA 1
ATOM 759 C C . LYS A 1 98 ? 3.320 1.044 22.261 1.00 81.88 98 LYS A C 1
ATOM 761 O O . LYS A 1 98 ? 2.639 2.040 22.068 1.00 81.88 98 LYS A O 1
ATOM 766 N N . ARG A 1 99 ? 3.092 -0.126 21.647 1.00 83.88 99 ARG A N 1
ATOM 767 C CA . ARG A 1 99 ? 2.133 -0.337 20.545 1.00 83.88 99 ARG A CA 1
ATOM 768 C C . ARG A 1 99 ? 2.368 0.635 19.381 1.00 83.88 99 ARG A C 1
ATOM 770 O O . ARG A 1 99 ? 1.429 1.073 18.728 1.00 83.88 99 ARG A O 1
ATOM 777 N N . GLU A 1 100 ? 3.628 1.000 19.157 1.00 87.25 100 GLU A N 1
ATOM 778 C CA . GLU A 1 100 ? 4.060 1.876 18.067 1.00 87.25 100 GLU A CA 1
ATOM 779 C C . GLU A 1 100 ? 4.684 1.038 16.949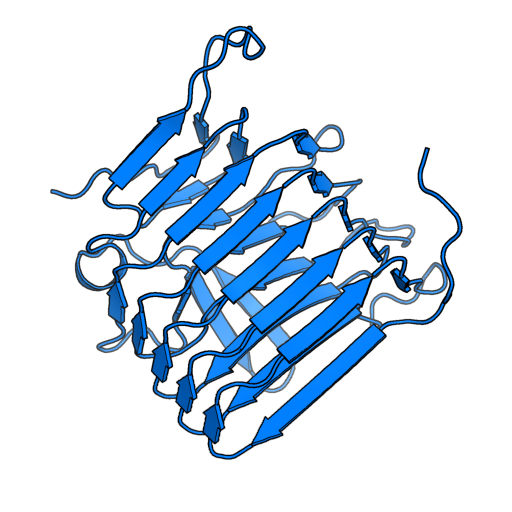 1.00 87.25 100 GLU A C 1
ATOM 781 O O . GLU A 1 100 ? 5.457 0.118 17.233 1.00 87.25 100 GLU A O 1
ATOM 786 N N . GLY A 1 101 ? 4.346 1.347 15.700 1.00 86.62 101 GLY A N 1
ATOM 787 C CA . GLY A 1 101 ? 4.808 0.602 14.535 1.00 86.62 101 GLY A CA 1
ATOM 788 C C . GLY A 1 101 ? 4.281 1.159 13.216 1.00 86.62 101 GLY A C 1
ATOM 789 O O . GLY A 1 101 ? 3.489 2.101 13.200 1.00 86.62 101 GLY A O 1
ATOM 790 N N . ILE A 1 102 ? 4.715 0.575 12.103 1.00 89.50 102 ILE A N 1
ATOM 791 C CA . ILE A 1 102 ? 4.305 0.975 10.752 1.00 89.50 102 ILE A CA 1
ATOM 792 C C . ILE A 1 102 ? 3.693 -0.223 10.022 1.00 89.50 102 ILE A C 1
ATOM 794 O O . ILE A 1 102 ? 4.174 -1.346 10.117 1.00 89.50 102 ILE A O 1
ATOM 798 N N . LEU A 1 103 ? 2.640 0.011 9.246 1.00 93.81 103 LEU A N 1
ATOM 799 C CA . LEU A 1 103 ? 2.084 -0.917 8.268 1.00 93.81 103 LEU A CA 1
ATOM 800 C C . LEU A 1 103 ? 2.081 -0.251 6.893 1.00 93.81 103 LEU A C 1
ATOM 802 O O . LEU A 1 103 ? 1.408 0.753 6.687 1.00 93.81 103 LEU A O 1
ATOM 806 N N . SER A 1 104 ? 2.804 -0.836 5.942 1.00 94.94 104 SER A N 1
ATOM 807 C CA . SER A 1 104 ? 2.838 -0.405 4.543 1.00 94.94 104 SER A CA 1
ATOM 808 C C . SER A 1 104 ? 2.413 -1.543 3.623 1.00 94.94 104 SER A C 1
ATOM 810 O O . SER A 1 104 ? 3.046 -2.600 3.608 1.00 94.94 104 SER A O 1
ATOM 812 N N . ILE A 1 105 ? 1.358 -1.326 2.838 1.00 97.75 105 ILE A N 1
ATOM 813 C CA . ILE A 1 105 ? 0.900 -2.258 1.799 1.00 97.75 105 ILE A CA 1
ATOM 814 C C . ILE A 1 105 ? 0.888 -1.506 0.469 1.00 97.75 105 ILE A C 1
ATOM 816 O O . ILE A 1 105 ? 0.045 -0.628 0.271 1.00 97.75 105 ILE A O 1
ATOM 820 N N . ILE A 1 106 ? 1.843 -1.822 -0.413 1.00 98.12 106 ILE A N 1
ATOM 821 C CA . ILE A 1 106 ? 2.103 -1.065 -1.647 1.00 98.12 106 ILE A CA 1
ATOM 822 C C . ILE A 1 106 ? 2.310 -2.017 -2.828 1.00 98.12 106 ILE A C 1
ATOM 824 O O . ILE A 1 106 ? 3.336 -2.685 -2.919 1.00 98.12 106 ILE A O 1
ATOM 828 N N . ALA A 1 107 ? 1.349 -2.081 -3.754 1.00 98.31 107 ALA A N 1
ATOM 829 C CA . ALA A 1 107 ? 1.402 -3.063 -4.845 1.00 98.31 107 ALA A CA 1
ATOM 830 C C . ALA A 1 107 ? 2.392 -2.730 -5.973 1.00 98.31 107 ALA A C 1
ATOM 832 O O . ALA A 1 107 ? 2.805 -3.648 -6.673 1.00 98.31 107 ALA A O 1
ATOM 833 N N . GLY A 1 108 ? 2.805 -1.473 -6.130 1.00 97.75 108 GLY A N 1
ATOM 834 C CA . GLY A 1 108 ? 3.849 -1.078 -7.075 1.00 97.75 108 GLY A CA 1
ATOM 835 C C . GLY A 1 108 ? 4.557 0.195 -6.632 1.00 97.75 108 GLY A C 1
ATOM 836 O O . GLY A 1 108 ? 3.960 1.263 -6.605 1.00 97.75 108 GLY A O 1
ATOM 837 N N . LEU A 1 109 ? 5.829 0.096 -6.272 1.00 96.69 109 LEU A N 1
ATOM 838 C CA . LEU A 1 109 ? 6.630 1.219 -5.792 1.00 96.69 109 LEU A CA 1
ATOM 839 C C . LEU A 1 109 ? 7.758 1.502 -6.783 1.00 96.69 109 LEU A C 1
ATOM 841 O O . LEU A 1 109 ? 8.628 0.654 -6.944 1.00 96.69 109 LEU A O 1
ATOM 845 N N . SER A 1 110 ? 7.712 2.637 -7.486 1.00 96.06 110 SER A N 1
ATOM 846 C CA . SER A 1 110 ? 8.712 3.008 -8.507 1.00 96.06 110 SER A CA 1
ATOM 847 C C . SER A 1 110 ? 8.542 4.439 -9.010 1.00 96.06 110 SER A C 1
ATOM 849 O O . SER A 1 110 ? 7.525 5.069 -8.735 1.00 96.06 110 SER A O 1
ATOM 851 N N . ASN A 1 111 ? 9.478 4.943 -9.817 1.00 95.06 111 ASN A N 1
ATOM 852 C CA . ASN A 1 111 ? 9.298 6.234 -10.487 1.00 95.06 111 ASN A CA 1
ATOM 853 C C . ASN A 1 111 ? 8.128 6.238 -11.502 1.00 95.06 111 ASN A C 1
ATOM 855 O O . ASN A 1 111 ? 7.487 7.266 -11.700 1.00 95.06 111 ASN A O 1
ATOM 859 N N . ASN A 1 112 ? 7.818 5.099 -12.130 1.00 96.75 112 ASN A N 1
ATOM 860 C CA . ASN A 1 112 ? 6.688 4.919 -13.046 1.00 96.75 112 ASN A CA 1
ATOM 861 C C . ASN A 1 112 ? 5.838 3.704 -12.628 1.00 96.75 112 ASN A C 1
ATOM 863 O O . ASN A 1 112 ? 6.060 2.587 -13.097 1.00 96.75 112 ASN A O 1
ATOM 867 N N . GLY A 1 113 ? 4.873 3.918 -11.730 1.00 97.38 113 GLY A N 1
ATOM 868 C CA . GLY A 1 113 ? 4.037 2.859 -11.155 1.00 97.38 113 GLY A CA 1
ATOM 869 C C . GLY A 1 113 ? 2.635 2.813 -11.757 1.00 97.38 113 GLY A C 1
ATOM 870 O O . GLY A 1 113 ? 1.807 3.669 -11.446 1.00 97.38 113 GLY A O 1
ATOM 871 N N . HIS A 1 114 ? 2.314 1.814 -12.577 1.00 98.38 114 HIS A N 1
ATOM 872 C CA . HIS A 1 114 ? 1.018 1.784 -13.262 1.00 98.38 114 HIS A CA 1
ATOM 873 C C . HIS A 1 114 ? 0.379 0.404 -13.389 1.00 98.38 114 HIS A C 1
ATOM 875 O O . HIS A 1 114 ? 1.042 -0.626 -13.333 1.00 98.38 114 HIS A O 1
ATOM 881 N N . ASP A 1 115 ? -0.945 0.386 -13.552 1.00 98.81 115 ASP A N 1
ATOM 882 C CA . ASP A 1 115 ? -1.736 -0.843 -13.716 1.00 98.81 115 ASP A CA 1
ATOM 883 C C . ASP A 1 115 ? -1.557 -1.855 -12.559 1.00 98.81 115 ASP A C 1
ATOM 885 O O . ASP A 1 115 ? -1.849 -3.045 -12.696 1.00 98.81 115 ASP A O 1
ATOM 889 N N . ASN A 1 116 ? -1.094 -1.399 -11.391 1.00 98.88 116 ASN A N 1
ATOM 890 C CA . ASN A 1 116 ? -0.950 -2.240 -10.209 1.00 98.88 116 ASN A CA 1
ATOM 891 C C . ASN A 1 116 ? -2.296 -2.401 -9.508 1.00 98.88 116 ASN A C 1
ATOM 893 O O . ASN A 1 116 ? -3.127 -1.490 -9.472 1.00 98.88 116 ASN A O 1
ATOM 897 N N . THR A 1 117 ? -2.511 -3.570 -8.916 1.00 98.88 117 THR A N 1
ATOM 898 C CA . THR A 1 117 ? -3.763 -3.914 -8.248 1.00 98.88 117 THR A CA 1
ATOM 899 C C . THR A 1 117 ? -3.511 -4.329 -6.805 1.00 98.88 117 THR A C 1
ATOM 901 O O . THR A 1 117 ? -2.821 -5.310 -6.539 1.00 98.88 117 THR A O 1
ATOM 904 N N . LEU A 1 118 ? -4.138 -3.631 -5.864 1.00 98.88 118 LEU A N 1
ATOM 905 C CA . LEU A 1 118 ? -4.208 -4.032 -4.464 1.00 98.88 118 LEU A CA 1
ATOM 906 C C . LEU A 1 118 ? -5.638 -4.462 -4.134 1.00 98.88 118 LEU A C 1
ATOM 908 O O . LEU A 1 118 ? -6.585 -3.698 -4.311 1.00 98.88 118 LEU A O 1
ATOM 912 N N . ILE A 1 119 ? -5.795 -5.694 -3.658 1.00 98.81 119 ILE A N 1
ATOM 913 C CA . ILE A 1 119 ? -7.073 -6.263 -3.226 1.00 98.81 119 ILE A CA 1
ATOM 914 C C . ILE A 1 119 ? -6.981 -6.551 -1.737 1.00 98.81 119 ILE A C 1
ATOM 916 O O . ILE A 1 119 ? -6.159 -7.361 -1.317 1.00 98.81 119 ILE A O 1
ATOM 920 N N . ILE A 1 120 ? -7.852 -5.931 -0.950 1.00 98.56 120 ILE A N 1
ATOM 921 C CA . ILE A 1 120 ? -7.990 -6.190 0.480 1.00 98.56 120 ILE A CA 1
ATOM 922 C C . ILE A 1 120 ? -9.400 -6.704 0.742 1.00 98.56 120 ILE A C 1
ATOM 924 O O . ILE A 1 120 ? -10.392 -6.057 0.403 1.00 98.56 120 ILE A O 1
ATOM 928 N N . ASN A 1 121 ? -9.497 -7.874 1.359 1.00 97.12 121 ASN A N 1
ATOM 929 C CA . ASN A 1 121 ? -10.755 -8.457 1.785 1.00 97.12 121 ASN A CA 1
ATOM 930 C C . ASN A 1 121 ? -10.622 -8.974 3.219 1.00 97.12 121 ASN A C 1
ATOM 932 O O . ASN A 1 121 ? -9.671 -9.680 3.529 1.00 97.12 121 ASN A O 1
ATOM 936 N N . ASN A 1 122 ? -11.569 -8.641 4.096 1.00 96.00 122 ASN A N 1
ATOM 937 C CA . ASN A 1 122 ? -11.539 -9.070 5.501 1.00 96.00 122 ASN A CA 1
ATOM 938 C C . ASN A 1 122 ? -10.238 -8.667 6.237 1.00 96.00 122 ASN A C 1
ATOM 940 O O . ASN A 1 122 ? -9.394 -9.510 6.543 1.00 96.00 122 ASN A O 1
ATOM 944 N N . LEU A 1 123 ? -10.082 -7.374 6.527 1.00 96.62 123 LEU A N 1
ATOM 945 C CA . LEU A 1 123 ? -8.912 -6.811 7.207 1.00 96.62 123 LEU A CA 1
ATOM 946 C C . LEU A 1 123 ? -9.247 -6.437 8.655 1.00 96.62 123 LEU A C 1
ATOM 948 O O . LEU A 1 123 ? -10.211 -5.716 8.917 1.00 96.62 123 LEU A O 1
ATOM 952 N N . ASN A 1 124 ? -8.412 -6.881 9.590 1.00 96.56 124 ASN A N 1
ATOM 953 C CA . ASN A 1 124 ? -8.433 -6.448 10.981 1.00 96.56 124 ASN A CA 1
ATOM 954 C C . ASN A 1 124 ? -7.164 -5.644 11.281 1.00 96.56 124 ASN A C 1
ATOM 956 O O . ASN A 1 124 ? -6.054 -6.114 11.033 1.00 96.56 124 ASN A O 1
ATOM 960 N N . LEU A 1 125 ? -7.329 -4.447 11.829 1.00 95.25 125 LEU A N 1
ATOM 961 C CA . LEU A 1 125 ? -6.249 -3.610 12.341 1.00 95.25 125 LEU A CA 1
ATOM 962 C C . LEU A 1 125 ? -6.414 -3.517 13.857 1.00 95.25 125 LEU A C 1
ATOM 964 O O . LEU A 1 125 ? -7.431 -3.015 14.334 1.00 95.25 125 LEU A O 1
ATOM 968 N N . ASP A 1 126 ? -5.446 -4.048 14.595 1.00 92.75 126 ASP A N 1
ATOM 969 C CA . ASP A 1 126 ? -5.347 -3.914 16.047 1.00 92.75 126 ASP A CA 1
ATOM 970 C C . ASP A 1 126 ? -4.743 -2.544 16.423 1.00 92.75 126 ASP A C 1
ATOM 972 O O . ASP A 1 126 ? -4.604 -1.662 15.577 1.00 92.75 126 ASP A O 1
ATOM 976 N N . GLU A 1 127 ? -4.418 -2.336 17.694 1.00 90.88 127 GLU A N 1
ATOM 977 C CA . GLU A 1 127 ? -3.912 -1.066 18.215 1.00 90.88 127 GLU A CA 1
ATOM 978 C C . GLU A 1 127 ? -2.561 -0.634 17.599 1.00 90.88 127 GLU A C 1
ATOM 980 O O . GLU A 1 127 ? -1.550 -1.329 17.721 1.00 90.88 127 GLU A O 1
ATOM 985 N N . TYR A 1 128 ? -2.546 0.575 17.027 1.00 91.81 128 TYR A N 1
ATOM 986 C CA . TYR A 1 128 ? -1.354 1.373 16.699 1.00 91.81 128 TYR A CA 1
ATOM 987 C C . TYR A 1 128 ? -1.466 2.734 17.405 1.00 91.81 128 TYR A C 1
ATOM 989 O O . TYR A 1 128 ? -2.462 3.438 17.211 1.00 91.81 128 TYR A O 1
ATOM 997 N N . LYS A 1 129 ? -0.481 3.095 18.240 1.00 88.69 129 LYS A N 1
ATOM 998 C CA . LYS A 1 129 ? -0.500 4.310 19.086 1.00 88.69 129 LYS A CA 1
ATOM 999 C C . LYS A 1 129 ? 0.278 5.497 18.526 1.00 88.69 129 LYS A C 1
ATOM 1001 O O . LYS A 1 129 ? -0.000 6.627 18.922 1.00 88.69 129 LYS A O 1
ATOM 1006 N N . ASN A 1 130 ? 1.242 5.271 17.639 1.00 84.56 130 ASN A N 1
ATOM 1007 C CA . ASN A 1 130 ? 1.928 6.355 16.945 1.00 84.56 130 ASN A CA 1
ATOM 1008 C C . ASN A 1 130 ? 1.019 6.971 15.871 1.00 84.56 130 ASN A C 1
ATOM 1010 O O . ASN A 1 130 ? 0.152 6.312 15.293 1.00 84.56 130 ASN A O 1
ATOM 1014 N N . ASN A 1 131 ? 1.240 8.256 15.599 1.00 77.44 131 ASN A N 1
ATOM 1015 C CA . ASN A 1 131 ? 0.654 8.923 14.439 1.00 77.44 131 ASN A CA 1
ATOM 1016 C C . ASN A 1 131 ? 1.377 8.457 13.163 1.00 77.44 131 ASN A C 1
ATOM 1018 O O . ASN A 1 131 ? 2.580 8.199 13.224 1.00 77.44 131 ASN A O 1
ATOM 1022 N N . ASN A 1 132 ? 0.689 8.448 12.015 1.00 84.62 132 ASN A N 1
ATOM 1023 C CA . ASN A 1 132 ? 1.273 8.127 10.703 1.00 84.62 132 ASN A CA 1
ATOM 1024 C C . ASN A 1 132 ? 1.882 6.719 10.640 1.00 84.62 132 ASN A C 1
ATOM 1026 O O . ASN A 1 132 ? 3.067 6.536 10.366 1.00 84.62 132 ASN A O 1
ATOM 1030 N N . SER A 1 133 ? 1.040 5.728 10.891 1.00 89.31 133 SER A N 1
ATOM 1031 C CA . SER A 1 133 ? 1.414 4.329 11.048 1.00 89.31 133 SER A CA 1
ATOM 1032 C C . SER A 1 133 ? 0.951 3.478 9.875 1.00 89.31 133 SER A C 1
ATOM 1034 O O . SER A 1 133 ? 1.674 2.581 9.457 1.00 89.31 133 SER A O 1
ATOM 1036 N N . ILE A 1 134 ? -0.241 3.731 9.328 1.00 96.00 134 ILE A N 1
ATOM 1037 C CA . ILE A 1 134 ? -0.895 2.806 8.393 1.00 96.00 134 ILE A CA 1
ATOM 1038 C C . ILE A 1 134 ? -1.046 3.436 7.005 1.00 96.00 134 ILE A C 1
ATOM 1040 O O . ILE A 1 134 ? -1.820 4.375 6.807 1.00 96.00 134 ILE A O 1
ATOM 1044 N N . PHE A 1 135 ? -0.344 2.861 6.027 1.00 97.25 135 PHE A N 1
ATOM 1045 C CA . PHE A 1 135 ? -0.272 3.315 4.639 1.00 97.25 135 PHE A CA 1
ATOM 1046 C C . PHE A 1 135 ? -0.726 2.211 3.683 1.00 97.25 135 PHE A C 1
ATOM 1048 O O . PHE A 1 135 ? -0.150 1.118 3.645 1.00 97.25 135 PHE A O 1
ATOM 1055 N N . ILE A 1 136 ? -1.755 2.501 2.889 1.00 98.38 136 ILE A N 1
ATOM 1056 C CA . ILE A 1 136 ? -2.349 1.549 1.947 1.00 98.38 136 ILE A CA 1
ATOM 1057 C C . ILE A 1 136 ? -2.476 2.216 0.582 1.00 98.38 136 ILE A C 1
ATOM 1059 O O . ILE A 1 136 ? -3.204 3.201 0.429 1.00 98.38 136 ILE A O 1
ATOM 1063 N N . ALA A 1 137 ? -1.802 1.656 -0.421 1.00 98.12 137 ALA A N 1
ATOM 1064 C CA . ALA A 1 137 ? -1.901 2.142 -1.789 1.00 98.12 137 ALA A CA 1
ATOM 1065 C C . ALA A 1 137 ? -1.627 1.042 -2.821 1.00 98.12 137 ALA A C 1
ATOM 1067 O O . ALA A 1 137 ? -0.801 0.160 -2.596 1.00 98.12 137 ALA A O 1
ATOM 1068 N N . PRO A 1 138 ? -2.265 1.080 -4.000 1.00 98.38 138 PRO A N 1
ATOM 1069 C CA . PRO A 1 138 ? -1.869 0.213 -5.094 1.00 98.38 138 PRO A CA 1
ATOM 1070 C C . PRO A 1 138 ? -0.559 0.693 -5.742 1.00 98.38 138 PRO A C 1
ATOM 1072 O O . PRO A 1 138 ? 0.086 -0.100 -6.417 1.00 98.38 138 PRO A O 1
ATOM 1075 N N . SER A 1 139 ? -0.134 1.944 -5.513 1.00 97.88 139 SER A N 1
ATOM 1076 C CA . SER A 1 139 ? 1.120 2.486 -6.039 1.00 97.88 139 SER A CA 1
ATOM 1077 C C . SER A 1 139 ? 1.791 3.504 -5.102 1.00 97.88 139 SER A C 1
ATOM 1079 O O . SER A 1 139 ? 1.122 4.185 -4.321 1.00 97.88 139 SER A O 1
ATOM 1081 N N . ALA A 1 140 ? 3.116 3.626 -5.184 1.00 96.69 140 ALA A N 1
ATOM 1082 C CA . ALA A 1 140 ? 3.910 4.683 -4.558 1.00 96.69 140 ALA A CA 1
ATOM 1083 C C . ALA A 1 140 ? 5.091 5.098 -5.451 1.00 96.69 140 ALA A C 1
ATOM 1085 O O . ALA A 1 140 ? 5.590 4.294 -6.236 1.00 96.69 140 ALA A O 1
ATOM 1086 N N . ILE A 1 141 ? 5.560 6.338 -5.306 1.00 95.06 141 ILE A N 1
ATOM 1087 C CA . ILE A 1 141 ? 6.658 6.897 -6.104 1.00 95.06 141 ILE A CA 1
ATOM 1088 C C . ILE A 1 141 ? 7.930 7.125 -5.287 1.00 95.06 141 ILE A C 1
ATOM 1090 O O . ILE A 1 141 ? 7.875 7.595 -4.150 1.00 95.06 141 ILE A O 1
ATOM 1094 N N . THR A 1 142 ? 9.079 6.811 -5.889 1.00 82.62 142 THR A N 1
ATOM 1095 C CA . THR A 1 142 ? 10.427 7.004 -5.328 1.00 82.62 142 THR A CA 1
ATOM 1096 C C . THR A 1 142 ? 11.114 8.181 -6.020 1.00 82.62 142 THR A C 1
ATOM 1098 O O . THR A 1 142 ? 11.946 7.998 -6.905 1.00 82.62 142 THR A O 1
ATOM 1101 N N . GLY A 1 143 ? 10.719 9.402 -5.657 1.00 70.88 143 GLY A N 1
ATOM 1102 C CA . GLY A 1 143 ? 11.179 10.646 -6.286 1.00 70.88 143 GLY A CA 1
ATOM 1103 C C . GLY A 1 143 ? 10.013 11.462 -6.843 1.00 70.88 143 GLY A C 1
ATOM 1104 O O . GLY A 1 143 ? 9.047 10.904 -7.341 1.00 70.88 143 GLY A O 1
ATOM 1105 N N . LEU A 1 144 ? 10.065 12.791 -6.706 1.00 65.88 144 LEU A N 1
ATOM 1106 C CA . LEU A 1 144 ? 8.984 13.683 -7.161 1.00 65.88 144 LEU A CA 1
ATOM 1107 C C . LEU A 1 144 ? 9.186 14.194 -8.596 1.00 65.88 144 LEU A C 1
ATOM 1109 O O . LEU A 1 144 ? 8.238 14.671 -9.213 1.00 65.88 144 LEU A O 1
ATOM 1113 N N . SER A 1 145 ? 10.408 14.127 -9.131 1.00 75.50 145 SER A N 1
ATOM 1114 C CA . SER A 1 145 ? 10.708 14.658 -10.462 1.00 75.50 145 SER A CA 1
ATOM 1115 C C . SER A 1 145 ? 10.263 13.674 -11.540 1.00 75.50 145 SER A C 1
ATOM 1117 O O . SER A 1 145 ? 10.806 12.580 -11.631 1.00 75.50 145 SER A O 1
ATOM 1119 N N . GLU A 1 146 ? 9.297 14.081 -12.366 1.00 84.81 146 GLU A N 1
ATOM 1120 C CA . GLU A 1 146 ? 8.772 13.313 -13.512 1.00 84.81 146 GLU A CA 1
ATOM 1121 C C . GLU A 1 146 ? 8.141 11.951 -13.173 1.00 84.81 146 GLU A C 1
ATOM 1123 O O . GLU A 1 146 ? 7.874 11.147 -14.073 1.00 84.81 146 GLU A O 1
ATOM 1128 N N . ALA A 1 147 ? 7.867 11.697 -11.892 1.00 92.62 147 ALA A N 1
ATOM 1129 C CA . ALA A 1 147 ? 7.246 10.461 -11.455 1.00 92.62 147 ALA A CA 1
ATOM 1130 C C . ALA A 1 147 ? 5.800 10.350 -11.949 1.00 92.62 147 ALA A C 1
ATOM 1132 O O . ALA A 1 147 ? 5.083 11.344 -12.086 1.00 92.62 147 ALA A O 1
ATOM 1133 N N . LYS A 1 148 ? 5.364 9.121 -12.219 1.00 95.44 148 LYS A N 1
ATOM 1134 C CA . LYS A 1 148 ? 4.028 8.823 -12.741 1.00 95.44 148 LYS A CA 1
ATOM 1135 C C . LYS A 1 148 ? 3.393 7.691 -11.957 1.00 95.44 148 LYS A C 1
ATOM 1137 O O . LYS A 1 148 ? 4.033 6.679 -11.678 1.00 95.44 148 LYS A O 1
ATOM 1142 N N . SER A 1 149 ? 2.110 7.850 -11.654 1.00 96.81 149 SER A N 1
ATOM 1143 C CA . SER A 1 149 ? 1.278 6.807 -11.073 1.00 96.81 149 SER A CA 1
ATOM 1144 C C . SER A 1 149 ? -0.129 6.841 -11.655 1.00 96.81 149 SER A C 1
ATOM 1146 O O . SER A 1 149 ? -0.886 7.777 -11.404 1.00 96.81 149 SER A O 1
ATOM 1148 N N . TYR A 1 150 ? -0.486 5.835 -12.455 1.00 97.56 150 TYR A N 1
ATOM 1149 C CA . TYR A 1 150 ? -1.743 5.835 -13.207 1.00 97.56 150 TYR A CA 1
ATOM 1150 C C . TYR A 1 150 ? -2.321 4.432 -13.427 1.00 97.56 150 TYR A C 1
ATOM 1152 O O . TYR A 1 150 ? -1.623 3.428 -13.338 1.00 97.56 150 TYR A O 1
ATOM 1160 N N . ASN A 1 151 ? -3.617 4.354 -13.736 1.00 98.56 151 ASN A N 1
ATOM 1161 C CA . ASN A 1 151 ? -4.378 3.112 -13.947 1.00 98.56 151 ASN A CA 1
ATOM 1162 C C . ASN A 1 151 ? -4.391 2.127 -12.759 1.00 98.56 151 ASN A C 1
ATOM 1164 O O . ASN A 1 151 ? -4.872 1.001 -12.901 1.00 98.56 151 ASN A O 1
ATOM 1168 N N . ASN A 1 152 ? -3.891 2.512 -11.588 1.00 98.75 152 ASN A N 1
ATOM 1169 C CA . ASN A 1 152 ? -3.789 1.609 -10.450 1.00 98.75 152 ASN A CA 1
ATOM 1170 C C . ASN A 1 152 ? -5.166 1.369 -9.821 1.00 98.75 152 ASN A C 1
ATOM 1172 O O . ASN A 1 152 ? -6.032 2.243 -9.827 1.00 98.75 152 ASN A O 1
ATOM 1176 N N . THR A 1 153 ? -5.388 0.188 -9.253 1.00 98.88 153 THR A N 1
ATOM 1177 C CA . THR A 1 153 ? -6.681 -0.184 -8.667 1.00 98.88 153 THR A CA 1
ATOM 1178 C C . THR A 1 153 ? -6.516 -0.631 -7.226 1.00 98.88 153 THR A C 1
ATOM 1180 O O . THR A 1 153 ? -5.789 -1.579 -6.941 1.00 98.88 153 THR A O 1
ATOM 1183 N N . LEU A 1 154 ? -7.246 0.017 -6.321 1.00 98.75 154 LEU A N 1
ATOM 1184 C CA . LEU A 1 154 ? -7.429 -0.423 -4.945 1.00 98.75 154 LEU A CA 1
ATOM 1185 C C . LEU A 1 154 ? -8.856 -0.933 -4.756 1.00 98.75 154 LEU A C 1
ATOM 1187 O O . LEU A 1 154 ? -9.812 -0.178 -4.908 1.00 98.75 154 LEU A O 1
ATOM 1191 N N . TYR A 1 155 ? -8.994 -2.202 -4.390 1.00 98.56 155 TYR A N 1
ATOM 1192 C CA . TYR A 1 155 ? -10.251 -2.797 -3.952 1.00 98.56 155 TYR A CA 1
ATOM 1193 C C . TYR A 1 155 ? -10.217 -3.063 -2.446 1.00 98.56 155 TYR A C 1
ATOM 1195 O O . TYR A 1 155 ? -9.283 -3.704 -1.962 1.00 98.56 155 TYR A O 1
ATOM 1203 N N . ILE A 1 156 ? -11.255 -2.637 -1.720 1.00 97.62 156 ILE A N 1
ATOM 1204 C CA . ILE A 1 156 ? -11.460 -2.979 -0.304 1.00 97.62 156 ILE A CA 1
ATOM 1205 C C . ILE A 1 156 ? -12.879 -3.520 -0.104 1.00 97.62 156 ILE A C 1
ATOM 1207 O O . ILE A 1 156 ? -13.872 -2.850 -0.403 1.00 97.62 156 ILE A O 1
ATOM 1211 N N . GLY A 1 157 ? -12.986 -4.736 0.428 1.00 94.75 157 GLY A N 1
ATOM 1212 C CA . GLY A 1 157 ? -14.262 -5.406 0.669 1.00 94.75 157 GLY A CA 1
ATOM 1213 C C . GLY A 1 157 ? -14.282 -6.289 1.915 1.00 94.75 157 GLY A C 1
ATOM 1214 O O . GLY A 1 157 ? -13.294 -6.430 2.635 1.00 94.75 157 GLY A O 1
ATOM 1215 N N . GLY A 1 158 ? -15.449 -6.879 2.171 1.00 92.62 158 GLY A N 1
ATOM 1216 C CA . GLY A 1 158 ? -15.654 -7.760 3.318 1.00 92.62 158 GLY A CA 1
ATOM 1217 C C . GLY A 1 158 ? -15.684 -7.006 4.649 1.00 92.62 158 GLY A C 1
ATOM 1218 O O . GLY A 1 158 ? -16.124 -5.856 4.725 1.00 92.62 158 GLY A O 1
ATOM 1219 N N . ASN A 1 159 ? -15.242 -7.667 5.716 1.00 91.81 159 ASN A N 1
ATOM 1220 C CA . ASN A 1 159 ? -15.226 -7.091 7.059 1.00 91.81 159 ASN A CA 1
ATOM 1221 C C . ASN A 1 159 ? -13.966 -6.243 7.268 1.00 91.81 159 ASN A C 1
ATOM 1223 O O . ASN A 1 159 ? -12.860 -6.773 7.251 1.00 91.81 159 ASN A O 1
ATOM 1227 N N . LEU A 1 160 ? -14.128 -4.945 7.508 1.00 93.88 160 LEU A N 1
ATOM 1228 C CA . LEU A 1 160 ? -13.039 -4.075 7.942 1.00 93.88 160 LEU A CA 1
ATOM 1229 C C . LEU A 1 160 ? -13.240 -3.738 9.420 1.00 93.88 160 LEU A C 1
ATOM 1231 O O . LEU A 1 160 ? -14.161 -3.001 9.765 1.00 93.88 160 LEU A O 1
ATOM 1235 N N . ASN A 1 161 ? -12.388 -4.284 10.285 1.00 95.00 161 ASN A N 1
ATOM 1236 C CA . ASN A 1 161 ? -12.419 -4.015 11.721 1.00 95.00 161 ASN A CA 1
ATOM 1237 C C . ASN A 1 161 ? -11.165 -3.234 12.106 1.00 95.00 161 ASN A C 1
ATOM 1239 O O . ASN A 1 161 ? -10.055 -3.718 11.906 1.00 95.00 161 ASN A O 1
ATOM 1243 N N . ILE A 1 162 ? -11.335 -2.040 12.663 1.00 95.19 162 ILE A N 1
ATOM 1244 C CA . ILE A 1 162 ? -10.224 -1.189 13.098 1.00 95.19 162 ILE A CA 1
ATOM 1245 C C . ILE A 1 162 ? -10.370 -0.950 14.597 1.00 95.19 162 ILE A C 1
ATOM 1247 O O . ILE A 1 162 ? -11.455 -0.595 15.068 1.00 95.19 162 ILE A O 1
ATOM 1251 N N . PHE A 1 163 ? -9.293 -1.177 15.346 1.00 94.81 163 PHE A N 1
ATOM 1252 C CA . PHE A 1 163 ? -9.243 -0.936 16.779 1.00 94.81 163 PHE A CA 1
ATOM 1253 C C . PHE A 1 163 ? -9.577 0.523 17.103 1.00 94.81 163 PHE A C 1
ATOM 1255 O O . PHE A 1 163 ? -9.317 1.448 16.331 1.00 94.81 163 PHE A O 1
ATOM 1262 N N . LYS A 1 164 ? -10.189 0.745 18.267 1.00 92.44 164 LYS A N 1
ATOM 1263 C CA . LYS A 1 164 ? -10.618 2.081 18.680 1.00 92.44 164 LYS A CA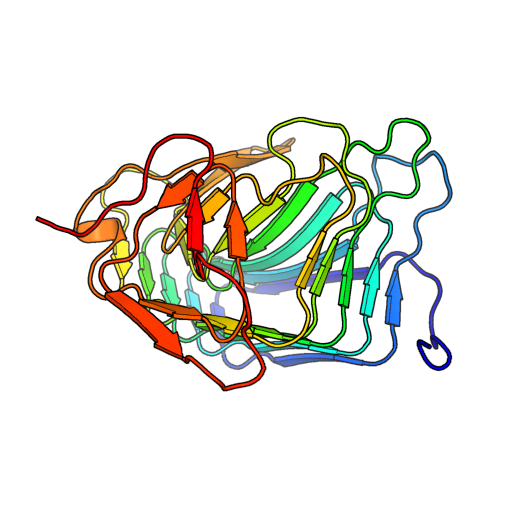 1
ATOM 1264 C C . LYS A 1 164 ? -9.421 3.040 18.721 1.00 92.44 164 LYS A C 1
ATOM 1266 O O . LYS A 1 164 ? -8.425 2.748 19.366 1.00 92.44 164 LYS A O 1
ATOM 1271 N N . ASN A 1 165 ? -9.580 4.220 18.117 1.00 90.06 165 ASN A N 1
ATOM 1272 C CA . ASN A 1 165 ? -8.554 5.266 17.985 1.00 90.06 165 ASN A CA 1
ATOM 1273 C C . ASN A 1 165 ? -7.363 4.911 17.074 1.00 90.06 165 ASN A C 1
ATOM 1275 O O . ASN A 1 165 ? -6.433 5.708 16.978 1.00 90.06 165 ASN A O 1
ATOM 1279 N N . THR A 1 166 ? -7.397 3.774 16.382 1.00 93.62 166 THR A N 1
ATOM 1280 C CA . THR A 1 166 ? -6.492 3.477 15.270 1.00 93.62 166 THR A CA 1
ATOM 1281 C C . THR A 1 166 ? -7.145 3.918 13.963 1.00 93.62 166 THR A C 1
ATOM 1283 O O . THR A 1 166 ? -8.364 3.843 13.807 1.00 93.62 166 THR A O 1
ATOM 1286 N N . PHE A 1 167 ? -6.339 4.408 13.023 1.00 94.00 167 PHE A N 1
ATOM 1287 C CA . PHE A 1 167 ? -6.808 4.912 11.737 1.00 94.00 167 PHE A CA 1
ATOM 1288 C C . PHE A 1 167 ? -5.908 4.398 10.619 1.00 94.00 167 PHE A C 1
ATOM 1290 O O . PHE A 1 167 ? -4.708 4.239 10.814 1.00 94.00 167 PHE A O 1
ATOM 1297 N N . ILE A 1 168 ? -6.477 4.192 9.430 1.00 96.31 168 ILE A N 1
ATOM 1298 C CA . ILE A 1 168 ? -5.668 4.199 8.209 1.00 96.31 168 ILE A CA 1
ATOM 1299 C C . ILE A 1 168 ? -5.213 5.648 8.022 1.00 96.31 168 ILE A C 1
ATOM 1301 O O . ILE A 1 168 ? -6.056 6.520 7.814 1.00 96.31 168 ILE A O 1
ATOM 1305 N N . ASP A 1 169 ? -3.920 5.936 8.146 1.00 95.38 169 ASP A N 1
ATOM 1306 C CA . ASP A 1 169 ? -3.427 7.312 8.062 1.00 95.38 169 ASP A CA 1
ATOM 1307 C C . ASP A 1 169 ? -3.459 7.819 6.618 1.00 95.38 169 ASP A C 1
ATOM 1309 O O . ASP A 1 169 ? -3.946 8.919 6.358 1.00 95.38 169 ASP A O 1
ATOM 1313 N N . ILE A 1 170 ? -3.020 7.007 5.653 1.00 95.25 170 ILE A N 1
ATOM 1314 C CA . ILE A 1 170 ? -3.115 7.376 4.236 1.00 95.25 170 ILE A CA 1
ATOM 1315 C C . ILE A 1 170 ? -3.627 6.208 3.403 1.00 95.25 170 ILE A C 1
ATOM 1317 O O . ILE A 1 170 ? -3.009 5.145 3.326 1.00 95.25 170 ILE A O 1
ATOM 1321 N N . LEU A 1 171 ? -4.752 6.452 2.734 1.00 96.81 171 LEU A N 1
ATOM 1322 C CA . LEU A 1 171 ? -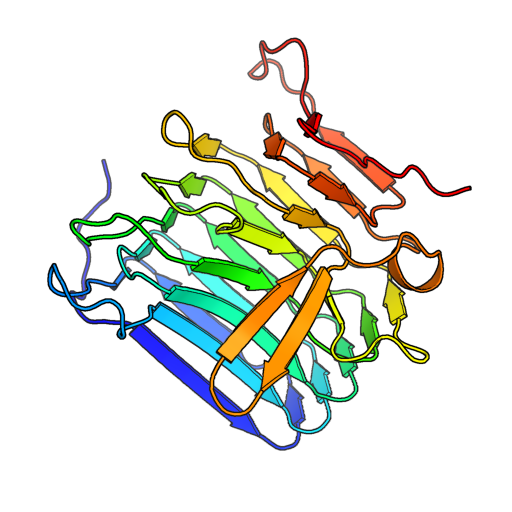5.332 5.592 1.714 1.00 96.81 171 LEU A CA 1
ATOM 1323 C C . LEU A 1 171 ? -5.223 6.307 0.366 1.00 96.81 171 LEU A C 1
ATOM 1325 O O . LEU A 1 171 ? -5.936 7.278 0.137 1.00 96.81 171 LEU A O 1
ATOM 1329 N N . ALA A 1 172 ? -4.357 5.880 -0.545 1.00 95.94 172 ALA A N 1
ATOM 1330 C CA . ALA A 1 172 ? -4.151 6.653 -1.773 1.00 95.94 172 ALA A CA 1
ATOM 1331 C C . ALA A 1 172 ? -3.989 5.798 -3.020 1.00 95.94 172 ALA A C 1
ATOM 1333 O O . ALA A 1 172 ? -3.560 4.654 -2.933 1.00 95.94 172 ALA A O 1
ATOM 1334 N N . GLY A 1 173 ? -4.299 6.363 -4.190 1.00 96.44 173 GLY A N 1
ATOM 1335 C CA . GLY A 1 173 ? -3.931 5.758 -5.474 1.00 96.44 173 GLY A CA 1
ATOM 1336 C C . GLY A 1 173 ? -2.426 5.849 -5.738 1.00 96.44 173 GLY A C 1
ATOM 1337 O O . GLY A 1 173 ? -1.868 4.975 -6.395 1.00 96.44 173 GLY A O 1
ATOM 1338 N N . ALA A 1 174 ? -1.772 6.861 -5.158 1.00 95.19 174 ALA A N 1
ATOM 1339 C CA . ALA A 1 174 ? -0.327 7.055 -5.156 1.00 95.19 174 ALA A CA 1
ATOM 1340 C C . ALA A 1 174 ? 0.145 7.698 -3.839 1.00 95.19 174 ALA A C 1
ATOM 1342 O O . ALA A 1 174 ? -0.439 8.695 -3.397 1.00 95.19 174 ALA A O 1
ATOM 1343 N N . LEU A 1 175 ? 1.216 7.160 -3.253 1.00 94.75 175 LEU A N 1
ATOM 1344 C CA . LEU A 1 175 ? 1.958 7.723 -2.112 1.00 94.75 175 LEU A CA 1
ATOM 1345 C C . LEU A 1 175 ? 3.350 8.194 -2.541 1.00 94.75 175 LEU A C 1
ATOM 1347 O O . LEU A 1 175 ? 3.830 7.798 -3.600 1.00 94.75 175 LEU A O 1
ATOM 1351 N N . VAL A 1 176 ? 4.029 8.975 -1.700 1.00 94.12 176 VAL A N 1
ATOM 1352 C CA . VAL A 1 176 ? 5.486 9.169 -1.813 1.00 94.12 176 VAL A CA 1
ATOM 1353 C C . VAL A 1 176 ? 6.169 8.221 -0.852 1.00 94.12 176 VAL A C 1
ATOM 1355 O O . VAL A 1 176 ? 5.795 8.162 0.320 1.00 94.12 176 VAL A O 1
ATOM 1358 N N . HIS A 1 177 ? 7.176 7.519 -1.352 1.00 92.81 177 HIS A N 1
ATOM 1359 C CA . HIS A 1 177 ? 8.068 6.709 -0.550 1.00 92.81 177 HIS A CA 1
ATOM 1360 C C . HIS A 1 177 ? 9.432 7.386 -0.437 1.00 92.81 177 HIS A C 1
ATOM 1362 O O . HIS A 1 177 ? 10.046 7.738 -1.447 1.00 92.81 177 HIS A O 1
ATOM 1368 N N . TYR A 1 178 ? 9.908 7.537 0.793 1.00 87.75 178 TYR A N 1
ATOM 1369 C CA . TYR A 1 178 ? 11.262 7.981 1.092 1.00 87.75 178 TYR A CA 1
ATOM 1370 C C . TYR A 1 178 ? 12.021 6.807 1.694 1.00 87.75 178 TYR A C 1
ATOM 1372 O O . TYR A 1 178 ? 11.596 6.270 2.713 1.00 87.75 178 TYR A O 1
ATOM 1380 N N . GLU A 1 179 ? 13.138 6.432 1.082 1.00 81.62 179 GLU A N 1
ATOM 1381 C CA . GLU A 1 179 ? 14.063 5.434 1.618 1.00 81.62 179 GLU A CA 1
ATOM 1382 C C . GLU A 1 179 ? 15.452 6.071 1.685 1.00 81.62 179 GLU A C 1
ATOM 1384 O O . GLU A 1 179 ? 15.951 6.607 0.691 1.00 81.62 179 GLU A O 1
ATOM 1389 N N . ASP A 1 180 ? 16.058 6.042 2.867 1.00 74.56 180 ASP A N 1
ATOM 1390 C CA . ASP A 1 180 ? 17.478 6.304 3.062 1.00 74.56 180 ASP A CA 1
ATOM 1391 C C . ASP A 1 180 ? 18.169 5.057 3.639 1.00 74.56 180 ASP A C 1
ATOM 1393 O O . ASP A 1 180 ? 17.565 3.996 3.793 1.00 74.56 180 ASP A O 1
ATOM 1397 N N . ASN A 1 181 ? 19.463 5.161 3.945 1.00 66.62 181 ASN A N 1
ATOM 1398 C CA . ASN A 1 181 ? 20.243 4.023 4.441 1.00 66.62 181 ASN A CA 1
ATOM 1399 C C . ASN A 1 181 ? 19.777 3.489 5.811 1.00 66.62 181 ASN A C 1
ATOM 1401 O O . ASN A 1 181 ? 20.233 2.423 6.224 1.00 66.62 181 ASN A O 1
ATOM 1405 N N . TYR A 1 182 ? 18.929 4.224 6.534 1.00 64.94 182 TYR A N 1
ATOM 1406 C CA . TYR A 1 182 ? 18.555 3.938 7.919 1.00 64.94 182 TYR A CA 1
ATOM 1407 C C . TYR A 1 182 ? 17.050 3.757 8.114 1.00 64.94 182 TYR A C 1
ATOM 1409 O O . TYR A 1 182 ? 16.636 3.098 9.066 1.00 64.94 182 TYR A O 1
ATOM 1417 N N . SER A 1 183 ? 16.227 4.343 7.248 1.00 71.69 183 SER A N 1
ATOM 1418 C CA . SER A 1 183 ? 14.787 4.418 7.429 1.00 71.69 183 SER A CA 1
ATOM 1419 C C . SER A 1 183 ? 14.033 4.460 6.104 1.00 71.69 183 SER A C 1
ATOM 1421 O O . SER A 1 183 ? 14.493 4.999 5.099 1.00 71.69 183 SER A O 1
ATOM 1423 N N . ALA A 1 184 ? 12.831 3.895 6.136 1.00 79.81 184 ALA A N 1
ATOM 1424 C CA . ALA A 1 184 ? 11.849 4.030 5.079 1.00 79.81 184 ALA A CA 1
ATOM 1425 C C . ALA A 1 184 ? 10.591 4.671 5.667 1.00 79.81 184 ALA A C 1
ATOM 1427 O O . ALA A 1 184 ? 10.135 4.282 6.743 1.00 79.81 184 ALA A O 1
ATOM 1428 N N . SER A 1 185 ? 10.022 5.650 4.972 1.00 85.50 185 SER A N 1
ATOM 1429 C CA . SER A 1 185 ? 8.796 6.329 5.385 1.00 85.50 185 SER A CA 1
ATOM 1430 C C . SER A 1 185 ? 7.894 6.607 4.190 1.00 85.50 185 SER A C 1
ATOM 1432 O O . SER A 1 185 ? 8.342 6.668 3.044 1.00 85.50 185 SER A O 1
ATOM 1434 N N . ASN A 1 186 ? 6.601 6.767 4.463 1.00 91.81 186 ASN A N 1
ATOM 1435 C CA . ASN A 1 186 ? 5.613 7.104 3.450 1.00 91.81 186 ASN A CA 1
ATOM 1436 C C . ASN A 1 186 ? 4.931 8.421 3.799 1.00 91.81 186 ASN A C 1
ATOM 1438 O O . ASN A 1 186 ? 4.702 8.736 4.967 1.00 91.81 186 ASN A O 1
ATOM 1442 N N . ALA A 1 187 ? 4.569 9.170 2.767 1.00 91.81 187 ALA A N 1
ATOM 1443 C CA . ALA A 1 187 ? 3.829 10.412 2.896 1.00 91.81 187 ALA A CA 1
ATOM 1444 C C . ALA A 1 187 ? 2.756 10.528 1.813 1.00 91.81 187 ALA A C 1
ATOM 1446 O O . ALA A 1 187 ? 2.735 9.789 0.823 1.00 91.81 187 ALA A O 1
ATOM 1447 N N . ILE A 1 188 ? 1.865 11.500 1.999 1.00 90.88 188 ILE A N 1
ATOM 1448 C CA . ILE A 1 188 ? 0.890 11.873 0.981 1.00 90.88 188 ILE A CA 1
ATOM 1449 C C . ILE A 1 188 ? 1.630 12.381 -0.264 1.00 90.88 188 ILE A C 1
ATOM 1451 O O . ILE A 1 188 ? 2.506 13.240 -0.165 1.00 90.88 188 ILE A O 1
ATOM 1455 N N . ALA A 1 189 ? 1.281 11.857 -1.441 1.00 90.75 189 ALA A N 1
ATOM 1456 C CA . ALA A 1 189 ? 1.759 12.427 -2.694 1.00 90.75 189 ALA A CA 1
ATOM 1457 C C . ALA A 1 189 ? 0.983 13.695 -3.067 1.00 90.75 189 ALA A C 1
ATOM 1459 O O . ALA A 1 189 ? -0.215 13.774 -2.767 1.00 90.75 189 ALA A O 1
ATOM 1460 N N . PRO A 1 190 ? 1.636 14.671 -3.732 1.00 88.19 190 PRO A N 1
ATOM 1461 C CA . PRO A 1 190 ? 0.952 15.830 -4.287 1.00 88.19 190 PRO A CA 1
ATOM 1462 C C . PRO A 1 190 ? -0.248 15.395 -5.122 1.00 88.19 190 PRO A C 1
ATOM 1464 O O . PRO A 1 190 ? -0.220 14.341 -5.760 1.00 88.19 190 PRO A O 1
ATOM 1467 N N . SER A 1 191 ? -1.307 16.201 -5.107 1.00 85.69 191 SER A N 1
ATOM 1468 C CA . SER A 1 191 ? -2.448 15.925 -5.965 1.00 85.69 191 SER A CA 1
ATOM 1469 C C . SER A 1 191 ? -2.162 16.429 -7.374 1.00 85.69 191 SER A C 1
ATOM 1471 O O . SER A 1 191 ? -2.244 17.625 -7.638 1.00 85.69 191 SER A O 1
ATOM 1473 N N . ASP A 1 192 ? -1.766 15.505 -8.245 1.00 87.44 192 ASP A N 1
ATOM 1474 C CA . ASP A 1 192 ? -1.324 15.772 -9.613 1.00 87.44 192 ASP A CA 1
ATOM 1475 C C . ASP A 1 192 ? -1.947 14.742 -10.566 1.00 87.44 192 ASP A C 1
ATOM 1477 O O . ASP A 1 192 ? -2.100 13.565 -10.218 1.00 87.44 192 ASP A O 1
ATOM 1481 N N . ILE A 1 193 ? -2.311 15.163 -11.780 1.00 89.44 193 ILE A N 1
ATOM 1482 C CA . ILE A 1 193 ? -2.885 14.279 -12.804 1.00 89.44 193 ILE A CA 1
ATOM 1483 C C . ILE A 1 193 ? -1.924 13.140 -13.173 1.00 89.44 193 ILE A C 1
ATOM 1485 O O . ILE A 1 193 ? -2.353 12.006 -13.375 1.00 89.44 193 ILE A O 1
ATOM 1489 N N . SER A 1 194 ? -0.615 13.397 -13.189 1.00 92.56 194 SER A N 1
ATOM 1490 C CA . SER A 1 194 ? 0.421 12.389 -13.444 1.00 92.56 194 SER A CA 1
ATOM 1491 C C . SER A 1 194 ? 0.460 11.290 -12.381 1.00 92.56 194 SER A C 1
ATOM 1493 O O . SER A 1 194 ? 0.942 10.196 -12.673 1.00 92.56 194 SER A O 1
ATOM 1495 N N . LEU A 1 195 ? -0.081 11.558 -11.186 1.00 93.56 195 LEU A N 1
ATOM 1496 C CA . LEU A 1 195 ? -0.108 10.653 -10.034 1.00 93.56 195 LEU A CA 1
ATOM 1497 C C . LEU A 1 195 ? -1.506 10.112 -9.700 1.00 93.56 195 LEU A C 1
ATOM 1499 O O . LEU A 1 195 ? -1.644 9.316 -8.771 1.00 93.56 195 LEU A O 1
ATOM 1503 N N . SER A 1 196 ? -2.543 10.547 -10.418 1.00 93.56 196 SER A N 1
ATOM 1504 C CA . SER A 1 196 ? -3.942 10.186 -10.147 1.00 93.56 196 SER A CA 1
ATOM 1505 C C . SER A 1 196 ? -4.691 9.629 -11.355 1.00 93.56 196 SER A C 1
ATOM 1507 O O . SER A 1 196 ? -5.718 8.974 -11.162 1.00 93.56 196 SER A O 1
ATOM 1509 N N . LYS A 1 197 ? -4.172 9.829 -12.577 1.00 95.06 197 LYS A N 1
ATOM 1510 C CA . LYS A 1 197 ? -4.847 9.452 -13.822 1.00 95.06 197 LYS A CA 1
ATOM 1511 C C . LYS A 1 197 ? -5.311 8.000 -13.786 1.00 95.06 197 LYS A C 1
ATOM 1513 O O . LYS A 1 197 ? -4.518 7.066 -13.735 1.00 95.06 197 LYS A O 1
ATOM 1518 N N . ASN A 1 198 ? -6.614 7.810 -13.869 1.00 96.06 198 ASN A N 1
ATOM 1519 C CA . ASN A 1 198 ? -7.327 6.551 -13.934 1.00 96.06 198 ASN A CA 1
ATOM 1520 C C . ASN A 1 198 ? -7.043 5.624 -12.743 1.00 96.06 198 ASN A C 1
ATOM 1522 O O . ASN A 1 198 ? -7.259 4.413 -12.832 1.00 96.06 198 ASN A O 1
ATOM 1526 N N . ASN A 1 199 ? -6.548 6.166 -11.629 1.00 97.75 199 ASN A N 1
ATOM 1527 C CA . ASN A 1 199 ? -6.442 5.418 -10.388 1.00 97.75 199 ASN A CA 1
ATOM 1528 C C . ASN A 1 199 ? -7.849 5.221 -9.817 1.00 97.75 199 ASN A C 1
ATOM 1530 O O . ASN A 1 199 ? -8.649 6.158 -9.755 1.00 97.75 199 ASN A O 1
ATOM 1534 N N . ARG A 1 200 ? -8.166 3.994 -9.408 1.00 97.81 200 ARG A N 1
ATOM 1535 C CA . ARG A 1 200 ? -9.516 3.575 -9.021 1.00 97.81 200 ARG A CA 1
ATOM 1536 C C . ARG A 1 200 ? -9.546 3.122 -7.575 1.00 97.81 200 ARG A C 1
ATOM 1538 O O . ARG A 1 200 ? -8.761 2.259 -7.185 1.00 97.81 200 ARG A O 1
ATOM 1545 N N . LEU A 1 201 ? -10.508 3.635 -6.822 1.00 97.62 201 LEU A N 1
ATOM 1546 C CA . LEU A 1 201 ? -10.903 3.096 -5.529 1.00 97.62 201 LEU A CA 1
ATOM 1547 C C . LEU A 1 201 ? -12.238 2.365 -5.680 1.00 97.62 201 LEU A C 1
ATOM 1549 O O . LEU A 1 201 ? -13.232 2.965 -6.083 1.00 97.62 201 LEU A O 1
ATOM 1553 N N . ILE A 1 202 ? -12.270 1.076 -5.356 1.00 97.00 202 ILE A N 1
ATOM 1554 C CA . ILE A 1 202 ? -13.465 0.229 -5.413 1.00 97.00 202 ILE A CA 1
ATOM 1555 C C . ILE A 1 202 ? -13.779 -0.270 -4.004 1.00 97.00 202 ILE A C 1
ATOM 1557 O O . ILE A 1 202 ? -12.958 -0.944 -3.385 1.00 97.00 202 ILE A O 1
ATOM 1561 N N . LEU A 1 203 ? -14.974 0.033 -3.500 1.00 95.06 203 LEU A N 1
ATOM 1562 C CA . LEU A 1 203 ? -15.381 -0.286 -2.132 1.00 95.06 203 LEU A CA 1
ATOM 1563 C C . LEU A 1 203 ? -16.638 -1.152 -2.109 1.00 95.06 203 LEU A C 1
ATOM 1565 O O . LEU A 1 203 ? -17.649 -0.804 -2.712 1.00 95.06 203 LEU A O 1
ATOM 1569 N N . ASN A 1 204 ? -16.588 -2.243 -1.350 1.00 92.19 204 ASN A N 1
ATOM 1570 C CA . ASN A 1 204 ? -17.743 -3.074 -0.972 1.00 92.19 204 ASN A CA 1
ATOM 1571 C C . ASN A 1 204 ? -17.899 -3.137 0.560 1.00 92.19 204 ASN A C 1
ATOM 1573 O O . ASN A 1 204 ? -18.447 -4.069 1.138 1.00 92.19 204 ASN A O 1
ATOM 1577 N N . THR A 1 205 ? -17.314 -2.173 1.258 1.00 91.25 205 THR A N 1
ATOM 1578 C CA . THR A 1 205 ? -17.396 -2.051 2.708 1.00 91.25 205 THR A CA 1
ATOM 1579 C C . THR A 1 205 ? -17.159 -0.603 3.094 1.00 91.25 205 THR A C 1
ATOM 1581 O O . THR A 1 205 ? -16.669 0.189 2.284 1.00 91.25 205 THR A O 1
ATOM 1584 N N . LYS A 1 206 ? -17.526 -0.247 4.322 1.00 91.31 206 LYS A N 1
ATOM 1585 C CA . LYS A 1 206 ? -17.250 1.084 4.849 1.00 91.31 206 LYS A CA 1
ATOM 1586 C C . LYS A 1 206 ? -15.751 1.218 5.111 1.00 91.31 206 LYS A C 1
ATOM 1588 O O . LYS A 1 206 ? -15.182 0.395 5.822 1.00 91.31 206 LYS A O 1
ATOM 1593 N N . VAL A 1 207 ? -15.143 2.280 4.594 1.00 93.12 207 VAL A N 1
ATOM 1594 C CA . VAL A 1 207 ? -13.735 2.617 4.827 1.00 93.12 207 VAL A CA 1
ATOM 1595 C C . VAL A 1 207 ? -13.628 4.016 5.411 1.00 93.12 207 VAL A C 1
ATOM 1597 O O . VAL A 1 207 ? -14.253 4.964 4.934 1.00 93.12 207 VAL A O 1
ATOM 1600 N N . GLU A 1 208 ? -12.812 4.143 6.449 1.00 93.12 208 GLU A N 1
ATOM 1601 C CA . GLU A 1 208 ? -12.465 5.425 7.042 1.00 93.12 208 GLU A CA 1
ATOM 1602 C C . GLU A 1 208 ? -10.943 5.543 7.124 1.00 93.12 208 GLU A C 1
ATOM 1604 O O . GLU A 1 208 ? -10.266 4.609 7.555 1.00 93.12 208 GLU A O 1
ATOM 1609 N N . ALA A 1 209 ? -10.413 6.686 6.707 1.00 94.75 209 ALA A N 1
ATOM 1610 C CA . ALA A 1 209 ? -8.990 6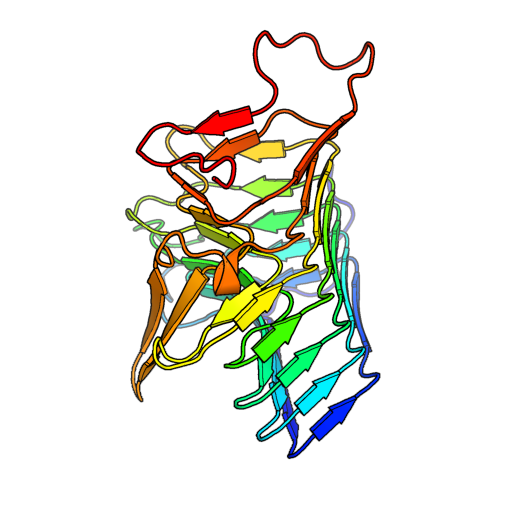.997 6.760 1.00 94.75 209 ALA A CA 1
ATOM 1611 C C . ALA A 1 209 ? -8.797 8.464 7.158 1.00 94.75 209 ALA A C 1
ATOM 1613 O O . ALA A 1 209 ? -9.723 9.270 7.039 1.00 94.75 209 ALA A O 1
ATOM 1614 N N . ARG A 1 210 ? -7.608 8.830 7.639 1.00 94.31 210 ARG A N 1
ATOM 1615 C CA . ARG A 1 210 ? -7.277 10.239 7.875 1.00 94.31 210 ARG A CA 1
ATOM 1616 C C . ARG A 1 210 ? -7.248 11.006 6.568 1.00 94.31 210 ARG A C 1
ATOM 1618 O O . ARG A 1 210 ? -7.934 12.012 6.454 1.00 94.31 210 ARG A O 1
ATOM 1625 N N . ILE A 1 211 ? -6.517 10.489 5.588 1.00 93.50 211 ILE A N 1
ATOM 1626 C CA . ILE A 1 211 ? -6.328 11.110 4.280 1.00 93.50 211 ILE A CA 1
ATOM 1627 C C . ILE A 1 211 ? -6.685 10.109 3.183 1.00 93.50 211 ILE A C 1
ATOM 1629 O O . ILE A 1 211 ? -6.262 8.950 3.241 1.00 93.50 211 ILE A O 1
ATOM 1633 N N . ILE A 1 212 ? -7.413 10.561 2.155 1.00 94.25 212 ILE A N 1
ATOM 1634 C CA . ILE A 1 212 ? -7.740 9.752 0.974 1.00 94.25 212 ILE A CA 1
ATOM 1635 C C . ILE A 1 212 ? -7.357 10.495 -0.310 1.00 94.25 212 ILE A C 1
ATOM 1637 O O . ILE A 1 212 ? -8.079 11.380 -0.729 1.00 94.25 212 ILE A O 1
ATOM 1641 N N . ASN A 1 213 ? -6.282 10.144 -1.015 1.00 93.19 213 ASN A N 1
ATOM 1642 C CA . ASN A 1 213 ? -5.814 10.979 -2.141 1.00 93.19 213 ASN A CA 1
ATOM 1643 C C . ASN A 1 213 ? -5.523 10.203 -3.439 1.00 93.19 213 ASN A C 1
ATOM 1645 O O . ASN A 1 213 ? -5.393 8.983 -3.439 1.00 93.19 213 ASN A O 1
ATOM 1649 N N . ASN A 1 214 ? -5.366 10.924 -4.551 1.00 93.75 214 ASN A N 1
ATOM 1650 C CA . ASN A 1 214 ? -4.840 10.416 -5.826 1.00 93.75 214 ASN A CA 1
ATOM 1651 C C . ASN A 1 214 ? -5.642 9.277 -6.477 1.00 93.75 214 ASN A C 1
ATOM 1653 O O . ASN A 1 214 ? -5.065 8.411 -7.138 1.00 93.75 214 ASN A O 1
ATOM 1657 N N . PHE A 1 215 ? -6.967 9.299 -6.326 1.00 94.75 215 PHE A N 1
ATOM 1658 C CA . PHE A 1 215 ? -7.893 8.478 -7.106 1.00 94.75 215 PHE A CA 1
ATOM 1659 C C . PHE A 1 215 ? -8.683 9.372 -8.066 1.00 94.75 215 PHE A C 1
ATOM 1661 O O . PHE A 1 215 ? -9.252 10.368 -7.643 1.00 94.75 215 PHE A O 1
ATOM 1668 N N . GLU A 1 216 ? -8.752 9.014 -9.347 1.00 94.38 216 GLU A N 1
ATOM 1669 C CA . GLU A 1 216 ? -9.630 9.689 -10.316 1.00 94.38 216 GLU A CA 1
ATOM 1670 C C . GLU A 1 216 ? -11.052 9.104 -10.273 1.00 94.38 216 GLU A C 1
ATOM 1672 O O . GLU A 1 216 ? -12.042 9.811 -10.459 1.00 94.38 216 GLU A O 1
ATOM 1677 N N . HIS A 1 217 ? -11.176 7.804 -9.989 1.00 94.81 217 HIS A N 1
ATOM 1678 C CA . HIS A 1 217 ? -12.460 7.110 -10.018 1.00 94.81 217 HIS A CA 1
ATOM 1679 C C . HIS A 1 217 ? -12.789 6.421 -8.696 1.00 94.81 217 HIS A C 1
ATOM 1681 O O . HIS A 1 217 ? -11.968 5.703 -8.124 1.00 94.81 217 HIS A O 1
ATOM 1687 N N . TYR A 1 218 ? -14.045 6.559 -8.279 1.00 94.19 218 TYR A N 1
ATOM 1688 C CA . TYR A 1 218 ? -14.595 5.936 -7.081 1.00 94.19 218 TYR A CA 1
ATOM 1689 C C . TYR A 1 218 ? -15.782 5.051 -7.466 1.00 94.19 218 TYR A C 1
ATOM 1691 O O . TYR A 1 218 ? -16.763 5.525 -8.035 1.00 94.19 218 TYR A O 1
ATOM 1699 N N . TYR A 1 219 ? -15.703 3.767 -7.134 1.00 93.94 219 TYR A N 1
ATOM 1700 C CA . TYR A 1 219 ? -16.748 2.780 -7.385 1.00 93.94 219 TYR A CA 1
ATOM 1701 C C . TYR A 1 219 ? -17.260 2.250 -6.049 1.00 93.94 219 TYR A C 1
ATOM 1703 O O . TYR A 1 219 ? -16.516 1.641 -5.282 1.00 93.94 219 TYR A O 1
ATOM 1711 N N . LEU A 1 220 ? -18.540 2.478 -5.768 1.00 91.12 220 LEU A N 1
ATOM 1712 C CA . LEU A 1 220 ? -19.180 2.071 -4.520 1.00 91.12 220 LEU A CA 1
ATOM 1713 C C . LEU A 1 220 ? -20.172 0.942 -4.805 1.00 91.12 220 LEU A C 1
ATOM 1715 O O . LEU A 1 220 ? -21.203 1.150 -5.442 1.00 91.12 220 LEU A O 1
ATOM 1719 N N . ILE A 1 221 ? -19.855 -0.261 -4.336 1.00 88.56 221 ILE A N 1
ATOM 1720 C CA . ILE A 1 221 ? -20.705 -1.444 -4.455 1.00 88.56 221 ILE A CA 1
ATOM 1721 C C . ILE A 1 221 ? -21.598 -1.494 -3.216 1.00 88.56 221 ILE A C 1
ATOM 1723 O O . ILE A 1 221 ? -21.198 -1.964 -2.152 1.00 88.56 221 ILE A O 1
ATOM 1727 N N . VAL A 1 222 ? -22.817 -0.974 -3.349 1.00 80.69 222 VAL A N 1
ATOM 1728 C CA . VAL A 1 222 ? -23.808 -0.972 -2.268 1.00 80.69 222 VAL A CA 1
ATOM 1729 C C . VAL A 1 222 ? -24.539 -2.312 -2.252 1.00 80.69 222 VAL A C 1
ATOM 1731 O O . VAL A 1 222 ? -25.108 -2.732 -3.258 1.00 80.69 222 VAL A O 1
ATOM 1734 N N . SER A 1 223 ? -24.559 -2.977 -1.098 1.00 75.00 223 SER A N 1
ATOM 1735 C CA . SER A 1 223 ? -25.396 -4.156 -0.863 1.00 75.00 223 SER A CA 1
ATOM 1736 C C . SER A 1 223 ? -26.341 -3.917 0.311 1.00 75.00 223 SER A C 1
ATOM 1738 O O . SER A 1 223 ? -26.092 -3.061 1.157 1.00 75.00 223 SER A O 1
ATOM 1740 N N . ASN A 1 224 ? -27.404 -4.717 0.409 1.00 71.81 224 ASN A N 1
ATOM 1741 C CA . ASN A 1 224 ? -28.352 -4.683 1.530 1.00 71.81 224 ASN A CA 1
ATOM 1742 C C . ASN A 1 224 ? -27.716 -4.971 2.906 1.00 71.81 224 ASN A C 1
ATOM 1744 O O . ASN A 1 224 ? -28.367 -4.791 3.931 1.00 71.81 224 ASN A O 1
ATOM 1748 N N . LYS A 1 225 ? -26.455 -5.421 2.939 1.00 68.81 225 LYS A N 1
ATOM 1749 C CA . LYS A 1 225 ? -25.674 -5.636 4.163 1.00 68.81 225 LYS A CA 1
ATOM 1750 C C . LYS A 1 225 ? -25.021 -4.355 4.690 1.00 68.81 225 LYS A C 1
ATOM 1752 O O . LYS A 1 225 ? -24.553 -4.340 5.824 1.00 68.81 225 LYS A O 1
ATOM 1757 N N . ILE A 1 226 ? -24.978 -3.292 3.889 1.00 69.50 226 ILE A N 1
ATOM 1758 C CA . ILE A 1 226 ? -24.363 -2.015 4.248 1.00 69.50 226 ILE A CA 1
ATOM 1759 C C . ILE A 1 226 ? -25.463 -1.102 4.791 1.00 69.50 226 ILE A C 1
ATOM 1761 O O . ILE A 1 226 ? -26.198 -0.478 4.035 1.00 69.50 226 ILE A O 1
ATOM 1765 N N . ASN A 1 227 ? -25.583 -1.040 6.117 1.00 68.38 227 ASN A N 1
ATOM 1766 C CA . ASN A 1 227 ? -26.586 -0.223 6.813 1.00 68.38 227 ASN A CA 1
ATOM 1767 C C . ASN A 1 227 ? -25.998 1.101 7.350 1.00 68.38 227 ASN A C 1
ATOM 1769 O O . ASN A 1 227 ? -26.399 1.592 8.403 1.00 68.38 227 ASN A O 1
ATOM 1773 N N . THR A 1 228 ? -24.970 1.643 6.687 1.00 66.19 228 THR A N 1
ATOM 1774 C CA . THR A 1 228 ? -24.238 2.838 7.139 1.00 66.19 228 THR A CA 1
ATOM 1775 C C . THR A 1 228 ? -24.521 4.047 6.253 1.00 66.19 228 THR A C 1
ATOM 1777 O O . THR A 1 228 ? -24.711 3.919 5.048 1.00 66.19 228 THR A O 1
ATOM 1780 N N . THR A 1 229 ? -24.508 5.241 6.850 1.00 70.31 229 THR A N 1
ATOM 1781 C CA . THR A 1 229 ? -24.795 6.519 6.172 1.00 70.31 229 THR A CA 1
ATOM 1782 C C . THR A 1 229 ? -23.679 6.997 5.239 1.00 70.31 229 THR A C 1
ATOM 1784 O O . THR A 1 229 ? -23.945 7.772 4.326 1.00 70.31 229 THR A O 1
ATOM 1787 N N . SER A 1 230 ? -22.442 6.530 5.430 1.00 80.12 230 SER A N 1
ATOM 1788 C CA . SER A 1 230 ? -21.310 6.783 4.534 1.00 80.12 230 SER A CA 1
ATOM 1789 C C . SER A 1 230 ? -20.501 5.505 4.292 1.00 80.12 230 SER A C 1
ATOM 1791 O O . SER A 1 230 ? -20.303 4.700 5.206 1.00 80.12 230 SER A O 1
ATOM 1793 N N . LEU A 1 231 ? -20.055 5.316 3.046 1.00 85.12 231 LEU A N 1
ATOM 1794 C CA . LEU A 1 231 ? -19.173 4.216 2.628 1.00 85.12 231 LEU A CA 1
ATOM 1795 C C . LEU A 1 231 ? -17.694 4.594 2.646 1.00 85.12 231 LEU A C 1
ATOM 1797 O O . LEU A 1 231 ? -16.837 3.729 2.786 1.00 85.12 231 LEU A O 1
ATOM 1801 N N . LEU A 1 232 ? -17.403 5.882 2.515 1.00 90.38 232 LEU A N 1
ATOM 1802 C CA . LEU A 1 232 ? -16.056 6.416 2.517 1.00 90.38 232 LEU A CA 1
ATOM 1803 C C . LEU A 1 232 ? -16.032 7.676 3.372 1.00 90.38 232 LEU A C 1
ATOM 1805 O O . LEU A 1 232 ? -16.914 8.529 3.242 1.00 90.38 232 LEU A O 1
ATOM 1809 N N . LYS A 1 233 ? -15.044 7.784 4.256 1.00 91.12 233 LYS A N 1
ATOM 1810 C CA . LYS A 1 233 ? -14.857 8.950 5.121 1.00 91.12 233 LYS A CA 1
ATOM 1811 C C . LYS A 1 233 ? -13.375 9.298 5.231 1.00 91.12 233 LYS A C 1
ATOM 1813 O O . LYS A 1 233 ? -12.579 8.443 5.608 1.00 91.12 233 LYS A O 1
ATOM 1818 N N . SER A 1 234 ? -13.042 10.554 4.941 1.00 91.88 234 SER A N 1
ATOM 1819 C CA . SER A 1 234 ? -11.750 11.169 5.271 1.00 91.88 234 SER A CA 1
ATOM 1820 C C . SER A 1 234 ? -11.925 12.010 6.533 1.00 91.88 234 SER A C 1
ATOM 1822 O O . SER A 1 234 ? -12.920 12.733 6.633 1.00 91.88 234 SER A O 1
ATOM 1824 N N . TYR A 1 235 ? -11.020 11.891 7.503 1.00 89.81 235 TYR A N 1
ATOM 1825 C CA . TYR A 1 235 ? -11.066 12.685 8.741 1.00 89.81 235 TYR A CA 1
ATOM 1826 C C . TYR A 1 235 ? -10.346 14.027 8.614 1.00 89.81 235 TYR A C 1
ATOM 1828 O O . TYR A 1 235 ? -10.843 15.038 9.104 1.00 89.81 235 TYR A O 1
ATOM 1836 N N . ASP A 1 236 ? -9.212 14.012 7.926 1.00 88.12 236 ASP A N 1
ATOM 1837 C CA . ASP A 1 236 ? -8.359 15.152 7.626 1.00 88.12 236 ASP A CA 1
ATOM 1838 C C . ASP A 1 236 ? -8.490 15.472 6.110 1.00 88.12 236 ASP A C 1
ATOM 1840 O O . ASP A 1 236 ? -9.323 14.884 5.407 1.00 88.12 236 ASP A O 1
ATOM 1844 N N . ALA A 1 237 ? -7.708 16.410 5.567 1.00 68.38 237 ALA A N 1
ATOM 1845 C CA . ALA A 1 237 ? -7.746 16.772 4.138 1.00 68.38 237 ALA A CA 1
ATOM 1846 C C . ALA A 1 237 ? -6.601 16.092 3.352 1.00 68.38 237 ALA A C 1
ATOM 1848 O O . ALA A 1 237 ? -5.486 16.116 3.877 1.00 68.38 237 ALA A O 1
ATOM 1849 N N . PRO A 1 238 ? -6.769 15.564 2.108 1.00 57.28 238 PRO A N 1
ATOM 1850 C CA . PRO A 1 238 ? -7.879 15.693 1.142 1.00 57.28 238 PRO A CA 1
ATOM 1851 C C . PRO A 1 238 ? -8.612 14.373 0.778 1.00 57.28 238 PRO A C 1
ATOM 1853 O O . PRO A 1 238 ? -8.164 13.291 1.145 1.00 57.28 238 PRO A O 1
ATOM 1856 N N . ILE A 1 239 ? -9.704 14.525 0.003 1.00 71.81 239 ILE A N 1
ATOM 1857 C CA . ILE A 1 239 ? -10.319 13.607 -0.988 1.00 71.81 239 ILE A CA 1
ATOM 1858 C C . ILE A 1 239 ? -10.243 14.361 -2.319 1.00 71.81 239 ILE A C 1
ATOM 1860 O O . ILE A 1 239 ? -10.895 15.400 -2.400 1.00 71.81 239 ILE A O 1
ATOM 1864 N N . ASN A 1 240 ? -9.468 13.926 -3.327 1.00 59.94 240 ASN A N 1
ATOM 1865 C CA . ASN A 1 240 ? -9.435 14.643 -4.613 1.00 59.94 240 ASN A CA 1
ATOM 1866 C C . ASN A 1 240 ? -10.117 13.877 -5.752 1.00 59.94 240 ASN A C 1
ATOM 1868 O O . ASN A 1 240 ? -9.829 12.712 -5.992 1.00 59.94 240 ASN A O 1
ATOM 1872 N N . ILE A 1 241 ? -11.020 14.590 -6.422 1.00 51.56 241 ILE A N 1
ATOM 1873 C CA . ILE A 1 241 ? -11.857 14.230 -7.569 1.00 51.56 241 ILE A CA 1
ATOM 1874 C C . ILE A 1 241 ? -11.314 15.110 -8.693 1.00 51.56 241 ILE A C 1
ATOM 1876 O O . ILE A 1 241 ? -11.602 16.302 -8.712 1.00 51.56 241 ILE A O 1
ATOM 1880 N N . SER A 1 242 ? -10.420 14.554 -9.512 1.00 43.84 242 SER A N 1
ATOM 1881 C CA . SER A 1 242 ? -9.608 15.270 -10.511 1.00 43.84 242 SER A CA 1
ATOM 1882 C C . SER A 1 242 ? -10.356 16.403 -11.231 1.00 43.84 242 SER A C 1
ATOM 1884 O O . SER A 1 242 ? -11.452 16.181 -11.750 1.00 43.84 242 SER A O 1
ATOM 1886 N N . SER A 1 243 ? -9.741 17.587 -11.304 1.00 41.66 243 SER A N 1
ATOM 1887 C CA . SER A 1 243 ? -10.095 18.621 -12.287 1.00 41.66 243 SER A CA 1
ATOM 1888 C C . SER A 1 243 ? -9.556 18.268 -13.666 1.00 41.66 243 SER A C 1
ATOM 1890 O O . SER A 1 243 ? -8.347 17.937 -13.711 1.00 41.66 243 SER A O 1
#

Organism: Campylobacter jejuni (NCBI:txid197)

Foldseek 3Di:
DQPDAPDEAQADDEAEEQEAEQAEAEAERHEHDDDEADQPGEREDEYEHAAEYELYEYAHYSYEYQHQEYYAEYEYAAEYANFEYHAYQYEYFHRYPQRAHAHEHERYEYLEYEHFEYAHENYHYEDHDDAQHAYDESYEYADDPNGAQELYEYEYAYDYHYYPPDFRAEAENYWYWDDDPPDIHIHRDPQDCRQQYNREYAYHAAHEHQEYGRHQYYHYDDDPVHPDPDRYYHNHDDDDHDD

Sequence (243 aa):
MIKDFASFRNLTVLTEAKEASYNTINYNNVQSITDASNIDKGSKIIIRALDKANHNTIDIKNYSSNAADNAYLIMAYNEAAYNKIIINDTLFGVASDKREGILSIIAGLSNNGHDNTLIINNLNLDEYKNNNSIFIAPSAITGLSEAKSYNNTLYIGGNLNIFKNTFIDILAGALVHYEDNYSASNAIAPSDISLSKNNRLILNTKVEARIINNFEHYYLIVSNKINTTSLLKSYDAPINISS

Radius of gyration: 16.68 Å; chains: 1; bounding box: 49×42×39 Å